Protein AF-A0A7V4EN27-F1 (afdb_monomer)

Solvent-accessible surface area (backbone atoms only — not comparable to full-atom values): 13857 Å² total; per-residue (Å²): 136,79,66,73,70,64,53,56,61,67,70,47,81,44,66,41,59,45,45,19,43,68,77,48,77,45,85,17,81,42,77,68,47,46,62,58,70,44,63,88,46,48,91,44,26,50,48,27,40,30,40,49,42,83,44,38,31,39,32,27,34,55,71,62,81,89,66,56,56,69,57,40,41,40,35,55,72,63,29,27,33,33,23,25,22,52,74,81,78,77,60,34,56,18,56,28,30,64,33,69,70,46,68,70,38,96,60,52,83,69,37,38,48,44,29,27,60,44,94,62,79,27,50,66,61,43,53,52,51,51,51,49,52,58,55,72,29,74,78,30,50,80,39,46,57,75,41,54,80,59,41,65,88,54,34,81,46,70,48,27,42,32,31,58,64,19,72,34,53,45,92,52,57,68,65,40,45,50,46,51,42,72,28,46,54,71,69,17,32,37,40,37,42,36,55,40,55,30,40,33,33,44,55,40,61,74,80,39,55,59,94,57,84,79,86,76,91,67,52,41,51,49,55,66,67,57,46,47,54,54,44,42,74,54,42,26,43,80,77,45,78,46,70,46,43,60,70,39,35,64,39,29,40,36,32,33,29,28,97

Secondary structure (DSSP, 8-state):
---HHHHHHHHS---SEEEEEEEEEEE-SSHHHHHHHTGGGGGGTTTEEEEEETTEEEEEEE--TTS-HHHHHIIIIIS--EEE--TTS-SPPEEEEE-HHHHT-S-GGGS--EEEE-SS-THHHHHHHHHHHHHHGGGSEEEPHHHHTT-GGGTTSTTEEEEES-GGG-SSHHHHHHHHHHHPPTT-EEEEEEE--EEEETT--GGG---------------HHHHHHHHHHTTEEEEEEEPPPTTS-SEEEEEEEE-

Radius of gyration: 19.79 Å; Cα contacts (8 Å, |Δi|>4): 525; chains: 1; bounding box: 44×35×56 Å

Structure (mmCIF, N/CA/C/O backbone):
data_AF-A0A7V4EN27-F1
#
_entry.id   AF-A0A7V4EN27-F1
#
loop_
_atom_site.group_PDB
_atom_site.id
_atom_site.type_symbol
_atom_site.label_atom_id
_atom_site.label_alt_id
_atom_site.label_comp_id
_atom_site.label_asym_id
_atom_site.label_entity_id
_atom_site.label_seq_id
_atom_site.pdbx_PDB_ins_code
_atom_site.Cartn_x
_atom_site.Cartn_y
_atom_site.Cartn_z
_atom_site.occupancy
_atom_site.B_iso_or_equiv
_atom_site.auth_seq_id
_atom_site.auth_comp_id
_atom_site.auth_asym_id
_atom_site.auth_atom_id
_atom_site.pdbx_PDB_model_num
ATOM 1 N N . MET A 1 1 ? -1.385 -16.522 19.481 1.00 33.78 1 MET A N 1
ATOM 2 C CA . MET A 1 1 ? -0.054 -16.166 20.012 1.00 33.78 1 MET A CA 1
ATOM 3 C C . MET A 1 1 ? 0.727 -15.594 18.839 1.00 33.78 1 MET A C 1
ATOM 5 O O . MET A 1 1 ? 1.078 -16.355 17.950 1.00 33.78 1 MET A O 1
ATOM 9 N N . PHE A 1 2 ? 0.842 -14.268 18.742 1.00 39.72 2 PHE A N 1
ATOM 10 C CA . PHE A 1 2 ? 1.673 -13.627 17.715 1.00 39.72 2 PHE A CA 1
ATOM 11 C C . PHE A 1 2 ? 3.107 -13.585 18.252 1.00 39.72 2 PHE A C 1
ATOM 13 O O . PHE A 1 2 ? 3.264 -13.254 19.428 1.00 39.72 2 PHE A O 1
ATOM 20 N N . PRO A 1 3 ? 4.131 -13.971 17.478 1.00 42.16 3 PRO A N 1
ATOM 21 C CA . PRO A 1 3 ? 5.493 -14.026 17.988 1.00 42.16 3 PRO A CA 1
ATOM 22 C C . PRO A 1 3 ? 5.975 -12.615 18.350 1.00 42.16 3 PRO A C 1
ATOM 24 O O . PRO A 1 3 ? 5.944 -11.711 17.519 1.00 42.16 3 PRO A O 1
ATOM 27 N N . ASP A 1 4 ? 6.476 -12.436 19.576 1.00 39.06 4 ASP A N 1
ATOM 28 C CA . ASP A 1 4 ? 7.003 -11.161 20.100 1.00 39.06 4 ASP A CA 1
ATOM 29 C C . ASP A 1 4 ? 8.075 -10.503 19.207 1.00 39.06 4 ASP A C 1
ATOM 31 O O . ASP A 1 4 ? 8.331 -9.299 19.288 1.00 39.06 4 ASP A O 1
ATOM 35 N N . LEU A 1 5 ? 8.684 -11.284 18.311 1.00 32.25 5 LEU A N 1
ATOM 36 C CA . LEU A 1 5 ? 9.664 -10.830 17.331 1.00 32.25 5 LEU A CA 1
ATOM 37 C C . LEU A 1 5 ? 9.076 -9.855 16.289 1.00 32.25 5 LEU A C 1
ATOM 39 O O . LEU A 1 5 ? 9.753 -8.904 15.906 1.00 32.25 5 LEU A O 1
ATOM 43 N N . GLU A 1 6 ? 7.819 -10.041 15.864 1.00 41.53 6 GLU A N 1
ATOM 44 C CA . GLU A 1 6 ? 7.152 -9.131 14.913 1.00 41.53 6 GLU A CA 1
ATOM 45 C C . GLU A 1 6 ? 6.882 -7.754 15.535 1.00 41.53 6 GLU A C 1
ATOM 47 O O . GLU A 1 6 ? 6.912 -6.740 14.843 1.00 41.53 6 GLU A O 1
ATOM 52 N N . LEU A 1 7 ? 6.682 -7.689 16.853 1.00 38.12 7 LEU A N 1
ATOM 53 C CA . LEU A 1 7 ? 6.344 -6.452 17.564 1.00 38.12 7 LEU A CA 1
ATOM 54 C C . LEU A 1 7 ? 7.562 -5.576 17.849 1.00 38.12 7 LEU A C 1
ATOM 56 O O . LEU A 1 7 ? 7.462 -4.351 17.845 1.00 38.12 7 LEU A O 1
ATOM 60 N N . ARG A 1 8 ? 8.739 -6.174 18.060 1.00 36.38 8 ARG A N 1
ATOM 61 C CA . ARG A 1 8 ? 9.977 -5.389 18.176 1.00 36.38 8 ARG A CA 1
ATOM 62 C C . ARG A 1 8 ? 10.293 -4.650 16.875 1.00 36.38 8 ARG A C 1
ATOM 64 O O . ARG A 1 8 ? 10.636 -3.471 16.935 1.00 36.38 8 ARG A O 1
ATOM 71 N N . LEU A 1 9 ? 10.055 -5.275 15.719 1.00 42.72 9 LEU A N 1
ATOM 72 C CA . LEU A 1 9 ? 10.119 -4.603 14.413 1.00 42.72 9 LEU A CA 1
ATOM 73 C C . LEU A 1 9 ? 9.067 -3.487 14.266 1.00 42.72 9 LEU A C 1
ATOM 75 O O . LEU A 1 9 ? 9.331 -2.489 13.604 1.00 42.72 9 LEU A O 1
ATOM 79 N N . VAL A 1 10 ? 7.907 -3.612 14.922 1.00 43.97 10 VAL A N 1
ATOM 80 C CA . VAL A 1 10 ? 6.865 -2.566 14.993 1.00 43.97 10 VAL A CA 1
ATOM 81 C C . VAL A 1 10 ? 7.304 -1.352 15.839 1.00 43.97 10 VAL A C 1
ATOM 83 O O . VAL A 1 10 ? 6.828 -0.238 15.611 1.00 43.97 10 VAL A O 1
ATOM 86 N N . SER A 1 11 ? 8.232 -1.533 16.787 1.00 41.75 11 SER A N 1
ATOM 87 C CA . SER A 1 11 ? 8.719 -0.465 17.680 1.00 41.75 11 SER A CA 1
ATOM 88 C C . SER A 1 11 ? 9.859 0.382 17.092 1.00 41.75 11 SER A C 1
ATOM 90 O O . SER A 1 11 ? 10.021 1.549 17.467 1.00 41.75 11 SER A O 1
ATOM 92 N N . GLU A 1 12 ? 10.624 -0.166 16.143 1.00 47.00 12 GLU A N 1
ATOM 93 C CA . GLU A 1 12 ? 11.653 0.582 15.422 1.00 47.00 12 GLU A CA 1
ATOM 94 C C . GLU A 1 12 ? 11.016 1.596 14.461 1.00 47.00 12 GLU A C 1
ATOM 96 O O . GLU A 1 12 ? 9.873 1.453 14.028 1.00 47.00 12 GLU A O 1
ATOM 101 N N . ARG A 1 13 ? 11.742 2.671 14.129 1.00 52.31 13 ARG A N 1
ATOM 102 C CA . ARG A 1 13 ? 11.307 3.661 13.130 1.00 52.31 13 ARG A CA 1
ATOM 103 C C . ARG A 1 13 ? 11.250 3.007 11.746 1.00 52.31 13 ARG A C 1
ATOM 105 O O . ARG A 1 13 ? 12.140 3.207 10.921 1.00 52.31 13 ARG A O 1
ATOM 112 N N . VAL A 1 14 ? 10.199 2.242 11.475 1.00 57.91 14 VAL A N 1
ATOM 113 C CA . VAL A 1 14 ? 9.914 1.714 10.146 1.00 57.91 14 VAL A CA 1
ATOM 114 C C . VAL A 1 14 ? 9.561 2.905 9.272 1.00 57.91 14 VAL A C 1
ATOM 116 O O . VAL A 1 14 ? 8.502 3.521 9.418 1.00 57.91 14 VAL A O 1
ATOM 119 N N . ARG A 1 15 ? 10.477 3.263 8.368 1.00 62.62 15 ARG A N 1
ATOM 120 C CA . ARG A 1 15 ? 10.222 4.321 7.394 1.00 62.62 15 ARG A CA 1
ATOM 121 C C . ARG A 1 15 ? 8.942 3.997 6.626 1.00 62.62 15 ARG A C 1
ATOM 123 O O . ARG A 1 15 ? 8.757 2.888 6.116 1.00 62.62 15 ARG A O 1
ATOM 130 N N . ALA A 1 16 ? 8.080 5.008 6.552 1.00 67.56 16 ALA A N 1
ATOM 131 C CA . ALA A 1 16 ? 6.841 4.995 5.788 1.00 67.56 16 ALA A CA 1
ATOM 132 C C . ALA A 1 16 ? 7.062 4.602 4.320 1.00 67.56 16 ALA A C 1
ATOM 134 O O . ALA A 1 16 ? 6.292 3.835 3.739 1.00 67.56 16 ALA A O 1
ATOM 135 N N . ASP A 1 17 ? 8.141 5.130 3.751 1.00 78.75 17 ASP A N 1
ATOM 136 C CA . ASP A 1 17 ? 8.541 4.907 2.376 1.00 78.75 17 ASP A CA 1
ATOM 137 C C . ASP A 1 17 ? 9.684 3.888 2.330 1.00 78.75 17 ASP A C 1
ATOM 139 O O . ASP A 1 17 ? 10.658 3.999 3.075 1.00 78.75 17 ASP A O 1
ATOM 143 N N . ILE A 1 18 ? 9.557 2.920 1.427 1.00 84.88 18 ILE A N 1
ATOM 144 C CA . ILE A 1 18 ? 10.616 1.991 1.043 1.00 84.88 18 ILE A CA 1
ATOM 145 C C . ILE A 1 18 ? 11.279 2.572 -0.195 1.00 84.88 18 ILE A C 1
ATOM 147 O O . ILE A 1 18 ? 10.641 2.684 -1.245 1.00 84.88 18 ILE A O 1
ATOM 151 N N . ARG A 1 19 ? 12.541 2.964 -0.076 1.00 87.81 19 ARG A N 1
ATOM 152 C CA . ARG A 1 19 ? 13.235 3.704 -1.125 1.00 87.81 19 ARG A CA 1
ATOM 153 C C . ARG A 1 19 ? 13.884 2.759 -2.115 1.00 87.81 19 ARG A C 1
ATOM 155 O O . ARG A 1 19 ? 14.548 1.789 -1.750 1.00 87.81 19 ARG A O 1
ATOM 162 N N . PHE A 1 20 ? 13.681 3.068 -3.384 1.00 92.00 20 PHE A N 1
ATOM 163 C CA . PHE A 1 20 ? 14.333 2.429 -4.506 1.00 92.00 20 PHE A CA 1
ATOM 164 C C . PHE A 1 20 ? 15.074 3.498 -5.301 1.00 92.00 20 PHE A C 1
ATOM 166 O O . PHE A 1 20 ? 14.500 4.528 -5.658 1.00 92.00 20 PHE A O 1
ATOM 173 N N . GLU A 1 21 ? 16.332 3.226 -5.617 1.00 91.38 21 GLU A N 1
ATOM 174 C CA . GLU A 1 21 ? 17.191 4.116 -6.389 1.00 91.38 21 GLU A CA 1
ATOM 175 C C . GLU A 1 21 ? 17.368 3.595 -7.806 1.00 91.38 21 GLU A C 1
ATOM 177 O O . GLU A 1 21 ? 17.387 2.388 -8.063 1.00 91.38 21 GLU A O 1
ATOM 182 N N . LYS A 1 22 ? 17.471 4.529 -8.747 1.00 92.50 22 LYS A N 1
ATOM 183 C CA . LYS A 1 22 ? 17.640 4.225 -10.163 1.00 92.50 22 LYS A CA 1
ATOM 184 C C . LYS A 1 22 ? 19.041 3.679 -10.416 1.00 92.50 22 LYS A C 1
ATOM 186 O O . LYS A 1 22 ? 20.026 4.352 -10.144 1.00 92.50 22 LYS A O 1
ATOM 191 N N . THR A 1 23 ? 19.123 2.494 -11.006 1.00 92.56 23 THR A N 1
ATOM 192 C CA . THR A 1 23 ? 20.394 1.814 -11.295 1.00 92.56 23 THR A CA 1
ATOM 193 C C . THR A 1 23 ? 20.727 1.773 -12.780 1.00 92.56 23 THR A C 1
ATOM 195 O O . THR A 1 23 ? 21.897 1.701 -13.140 1.00 92.56 23 THR A O 1
ATOM 198 N N . ALA A 1 24 ? 19.723 1.835 -13.658 1.00 91.75 24 ALA A N 1
ATOM 199 C CA . ALA A 1 24 ? 19.937 1.836 -15.101 1.00 91.75 24 ALA A CA 1
ATOM 200 C C . ALA A 1 24 ? 18.794 2.522 -15.856 1.00 91.75 24 ALA A C 1
ATOM 202 O O . ALA A 1 24 ? 17.668 2.639 -15.365 1.00 91.75 24 ALA A O 1
ATOM 203 N N . VAL A 1 25 ? 19.078 2.926 -17.094 1.00 91.44 25 VAL A N 1
ATOM 204 C CA . VAL A 1 25 ? 18.074 3.349 -18.074 1.00 91.44 25 VAL A CA 1
ATOM 205 C C . VAL A 1 25 ? 18.307 2.556 -19.352 1.00 91.44 25 VAL A C 1
ATOM 207 O O . VAL A 1 25 ? 19.401 2.574 -19.908 1.00 91.44 25 VAL A O 1
ATOM 210 N N . LEU A 1 26 ? 17.277 1.846 -19.795 1.00 91.94 26 LEU A N 1
ATOM 211 C CA . LEU A 1 26 ? 17.289 0.998 -20.979 1.00 91.94 26 LEU A CA 1
ATOM 212 C C . LEU A 1 26 ? 16.354 1.575 -22.045 1.00 91.94 26 LEU A C 1
ATOM 214 O O . LEU A 1 26 ? 15.383 2.273 -21.734 1.00 91.94 26 LEU A O 1
ATOM 218 N N . GLU A 1 27 ? 16.611 1.240 -23.305 1.00 91.19 27 GLU A N 1
ATOM 219 C CA . GLU A 1 27 ? 15.708 1.568 -24.405 1.00 91.19 27 GLU A CA 1
ATOM 220 C C . GLU A 1 27 ? 14.632 0.481 -24.562 1.00 91.19 27 GLU A C 1
ATOM 222 O O . GLU A 1 27 ? 14.922 -0.711 -24.657 1.00 91.19 27 GLU A O 1
ATOM 227 N N . ALA A 1 28 ? 13.365 0.891 -24.594 1.00 90.88 28 ALA A N 1
ATOM 228 C CA . ALA A 1 28 ? 12.211 0.016 -24.764 1.00 90.88 28 ALA A CA 1
ATOM 229 C C . ALA A 1 28 ? 11.088 0.738 -25.526 1.00 90.88 28 ALA A C 1
ATOM 231 O O . ALA A 1 28 ? 10.149 1.299 -24.947 1.00 90.88 28 ALA A O 1
ATOM 232 N N . ARG A 1 29 ? 11.155 0.689 -26.860 1.00 90.69 29 ARG A N 1
ATOM 233 C CA . ARG A 1 29 ? 10.195 1.360 -27.755 1.00 90.69 29 ARG A CA 1
ATOM 234 C C . ARG A 1 29 ? 8.790 0.764 -27.669 1.00 90.69 29 ARG A C 1
ATOM 236 O O . ARG A 1 29 ? 7.816 1.462 -27.932 1.00 90.69 29 ARG A O 1
ATOM 243 N N . SER A 1 30 ? 8.663 -0.49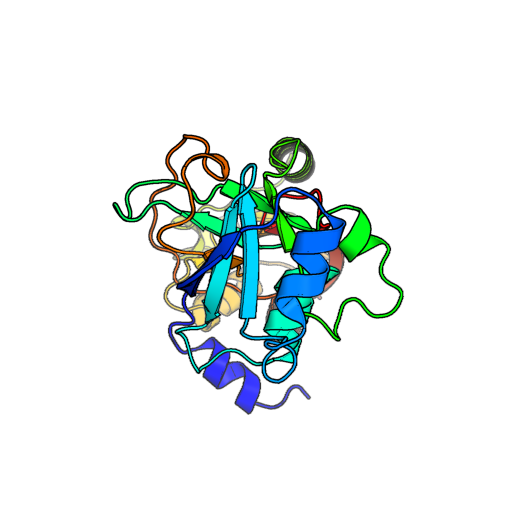1 -27.236 1.00 91.44 30 SER A N 1
ATOM 244 C CA . SER A 1 30 ? 7.373 -1.165 -27.050 1.00 91.44 30 SER A CA 1
ATOM 245 C C . SER A 1 30 ? 7.214 -1.821 -25.668 1.00 91.44 30 SER A C 1
ATOM 247 O O . SER A 1 30 ? 8.206 -2.167 -25.021 1.00 91.44 30 SER A O 1
ATOM 249 N N . PRO A 1 31 ? 5.966 -2.081 -25.225 1.00 87.31 31 PRO A N 1
ATOM 250 C CA . PRO A 1 31 ? 5.682 -2.903 -24.045 1.00 87.31 31 PRO A CA 1
ATOM 251 C C . PRO A 1 31 ? 6.369 -4.277 -24.053 1.00 87.31 31 PRO A C 1
ATOM 253 O O . PRO A 1 31 ? 6.810 -4.758 -23.013 1.00 87.31 31 PRO A O 1
ATOM 256 N N . ALA A 1 32 ? 6.469 -4.917 -25.223 1.00 88.94 32 ALA A N 1
ATOM 257 C CA . ALA A 1 32 ? 7.107 -6.224 -25.363 1.00 88.94 32 ALA A CA 1
ATOM 258 C C . ALA A 1 32 ? 8.621 -6.145 -25.122 1.00 88.94 32 ALA A C 1
ATOM 260 O O . ALA A 1 32 ? 9.171 -6.962 -24.383 1.00 88.94 32 ALA A O 1
ATOM 261 N N . GLN A 1 33 ? 9.272 -5.130 -25.702 1.00 91.06 33 GLN A N 1
ATOM 262 C CA . GLN A 1 33 ? 10.695 -4.864 -25.485 1.00 91.06 33 GLN A CA 1
ATOM 263 C C . GLN A 1 33 ? 10.982 -4.551 -24.017 1.00 91.06 33 GLN A C 1
ATOM 265 O O . GLN A 1 33 ? 11.947 -5.076 -23.472 1.00 91.06 33 GLN A O 1
ATOM 270 N N . ALA A 1 34 ? 10.107 -3.789 -23.351 1.00 88.81 34 ALA A N 1
ATOM 271 C CA . ALA A 1 34 ? 10.257 -3.497 -21.928 1.00 88.81 34 ALA A CA 1
ATOM 272 C C . ALA A 1 34 ? 10.281 -4.775 -21.075 1.00 88.81 34 ALA A C 1
ATOM 274 O O . ALA A 1 34 ? 11.174 -4.947 -20.254 1.00 88.81 34 ALA A O 1
ATOM 275 N N . CYS A 1 35 ? 9.352 -5.713 -21.297 1.00 87.19 35 CYS A N 1
ATOM 276 C CA . CYS A 1 35 ? 9.352 -6.987 -20.571 1.00 87.19 35 CYS A CA 1
ATOM 277 C C . CYS A 1 35 ? 10.584 -7.852 -20.887 1.00 87.19 35 CYS A C 1
ATOM 279 O O . CYS A 1 35 ? 11.103 -8.525 -19.997 1.00 87.19 35 CYS A O 1
ATOM 281 N N . ALA A 1 36 ? 11.052 -7.852 -22.139 1.00 87.75 36 ALA A 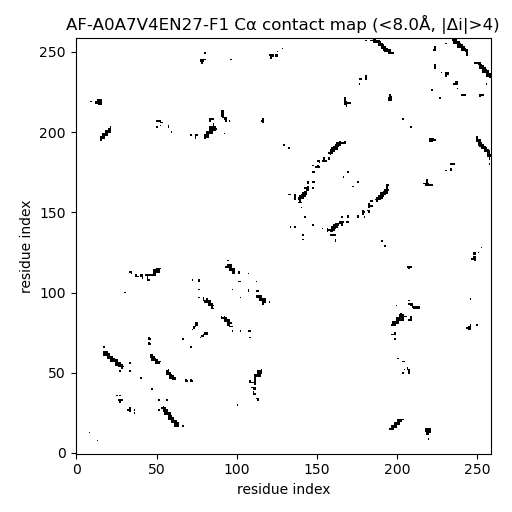N 1
ATOM 282 C CA . ALA A 1 36 ? 12.237 -8.608 -22.539 1.00 87.75 36 ALA A CA 1
ATOM 283 C C . ALA A 1 36 ? 13.519 -8.062 -21.889 1.00 87.75 36 ALA A C 1
ATOM 285 O O . ALA A 1 36 ? 14.353 -8.852 -21.445 1.00 87.75 36 ALA A O 1
ATOM 286 N N . ALA A 1 37 ? 13.631 -6.737 -21.763 1.00 87.69 37 ALA A N 1
ATOM 287 C CA . ALA A 1 37 ? 14.763 -6.057 -21.140 1.00 87.69 37 ALA A CA 1
ATOM 288 C C . ALA A 1 37 ? 14.940 -6.398 -19.646 1.00 87.69 37 ALA A C 1
ATOM 290 O O . ALA A 1 37 ? 16.032 -6.242 -19.112 1.00 87.69 37 ALA A O 1
ATOM 291 N N . LEU A 1 38 ? 13.899 -6.912 -18.975 1.00 85.94 38 LEU A N 1
ATOM 292 C CA . LEU A 1 38 ? 13.959 -7.310 -17.562 1.00 85.94 38 LEU A CA 1
ATOM 293 C C . LEU A 1 38 ? 14.462 -8.740 -17.323 1.00 85.94 38 LEU A C 1
ATOM 295 O O . LEU A 1 38 ? 14.661 -9.116 -16.170 1.00 85.94 38 LEU A O 1
ATOM 299 N N . LYS A 1 39 ? 14.662 -9.560 -18.366 1.00 83.12 39 LYS A N 1
ATOM 300 C CA . LYS A 1 39 ? 15.131 -10.951 -18.200 1.00 83.12 39 LYS A CA 1
ATOM 301 C C . LYS A 1 39 ? 16.424 -11.081 -17.370 1.00 83.12 39 LYS A C 1
ATOM 303 O O . LYS A 1 39 ? 16.459 -11.995 -16.551 1.00 83.12 39 LYS A O 1
ATOM 308 N N . PRO A 1 40 ? 17.432 -10.195 -17.504 1.00 82.19 40 PRO A N 1
ATOM 309 C CA . PRO A 1 40 ? 18.650 -10.263 -16.690 1.00 82.19 40 PRO A CA 1
ATOM 310 C C . PRO A 1 40 ? 18.447 -9.897 -15.210 1.00 82.19 40 PRO A C 1
ATOM 312 O O . PRO A 1 40 ? 19.339 -10.104 -14.403 1.00 82.19 40 PRO A O 1
ATOM 315 N N . LEU A 1 41 ? 17.292 -9.339 -14.833 1.00 78.44 41 LEU A N 1
ATOM 316 C CA . LEU A 1 41 ? 17.009 -8.844 -13.478 1.00 78.44 41 LEU A CA 1
ATOM 317 C C . LEU A 1 41 ? 16.181 -9.834 -12.640 1.00 78.44 41 LEU A C 1
ATOM 319 O O . LEU A 1 41 ? 15.583 -9.458 -11.635 1.00 78.44 41 LEU A O 1
ATOM 323 N N . ARG A 1 42 ? 16.096 -11.096 -13.075 1.00 77.75 42 ARG A N 1
ATOM 324 C CA . ARG A 1 42 ? 15.251 -12.132 -12.457 1.00 77.75 42 ARG A CA 1
ATOM 325 C C . ARG A 1 42 ? 15.785 -12.679 -11.135 1.00 77.75 42 ARG A C 1
ATOM 327 O O . ARG A 1 42 ? 15.031 -13.324 -10.422 1.00 77.75 42 ARG A O 1
ATOM 334 N N . GLU A 1 43 ? 17.042 -12.414 -10.807 1.00 76.44 43 GLU A N 1
ATOM 335 C CA . GLU A 1 43 ? 17.666 -12.895 -9.568 1.00 76.44 43 GLU A CA 1
ATOM 336 C C . GLU A 1 43 ? 17.246 -12.081 -8.334 1.00 76.44 43 GLU A C 1
ATOM 338 O O . GLU A 1 43 ? 17.441 -12.532 -7.215 1.00 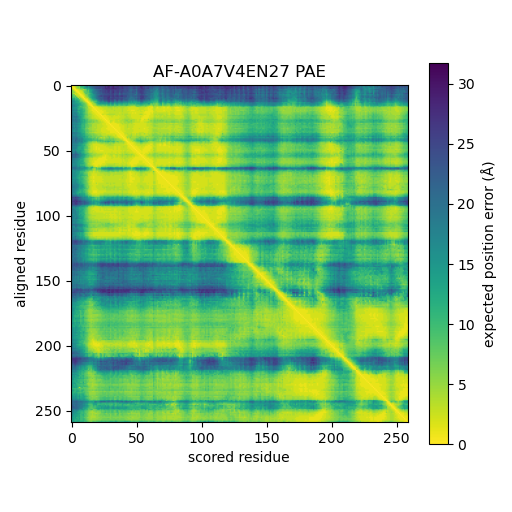76.44 43 GLU A O 1
ATOM 343 N N . ASP A 1 44 ? 16.627 -10.907 -8.523 1.00 81.38 44 ASP A N 1
ATOM 344 C CA . ASP A 1 44 ? 16.233 -10.008 -7.430 1.00 81.38 44 ASP A CA 1
ATOM 345 C C . ASP A 1 44 ? 14.876 -9.333 -7.710 1.00 81.38 44 ASP A C 1
ATOM 347 O O . ASP A 1 44 ? 14.725 -8.111 -7.791 1.00 81.38 44 ASP A O 1
ATOM 351 N N . ILE A 1 45 ? 13.859 -10.161 -7.956 1.00 86.62 45 ILE A N 1
ATOM 352 C CA . ILE A 1 45 ? 12.537 -9.710 -8.416 1.00 86.62 45 ILE A CA 1
ATOM 353 C C . ILE A 1 45 ? 11.838 -8.816 -7.389 1.00 86.62 45 ILE A C 1
ATOM 355 O O . ILE A 1 45 ? 11.159 -7.857 -7.769 1.00 86.62 45 ILE A O 1
ATOM 359 N N . ALA A 1 46 ? 11.964 -9.134 -6.100 1.00 87.94 46 ALA A N 1
ATOM 360 C CA . ALA A 1 46 ? 11.316 -8.378 -5.037 1.00 87.94 46 ALA A CA 1
ATOM 361 C C . ALA A 1 46 ? 11.909 -6.969 -4.918 1.00 87.94 46 ALA A C 1
ATOM 363 O O . ALA A 1 46 ? 11.155 -5.998 -4.815 1.00 87.94 46 ALA A O 1
ATOM 364 N N . ARG A 1 47 ? 13.241 -6.844 -5.006 1.00 91.50 47 ARG A N 1
ATOM 365 C CA . ARG A 1 47 ? 13.942 -5.573 -4.795 1.00 91.50 47 ARG A CA 1
ATOM 366 C C . ARG A 1 47 ? 14.211 -4.802 -6.075 1.00 91.50 47 ARG A C 1
ATOM 368 O O . ARG A 1 47 ? 14.631 -3.660 -5.976 1.00 91.50 47 ARG A O 1
ATOM 375 N N . ALA A 1 48 ? 13.945 -5.346 -7.258 1.00 92.56 48 ALA A N 1
ATOM 376 C CA . ALA A 1 48 ? 13.995 -4.589 -8.506 1.00 92.56 48 ALA A CA 1
ATOM 377 C C . ALA A 1 48 ? 12.606 -4.076 -8.916 1.00 92.56 48 ALA A C 1
ATOM 379 O O . ALA A 1 48 ? 11.608 -4.769 -8.753 1.00 92.56 48 ALA A O 1
ATOM 380 N N . ALA A 1 49 ? 12.515 -2.896 -9.520 1.00 92.69 49 ALA A N 1
ATOM 381 C CA . ALA A 1 49 ? 11.302 -2.398 -10.174 1.00 92.69 49 ALA A CA 1
ATOM 382 C C . ALA A 1 49 ? 11.675 -1.668 -11.467 1.00 92.69 49 ALA A C 1
ATOM 384 O O . ALA A 1 49 ? 12.771 -1.122 -11.568 1.00 92.69 49 ALA A O 1
ATOM 385 N N . ALA A 1 50 ? 10.786 -1.638 -12.460 1.00 94.12 50 ALA A N 1
ATOM 386 C CA . ALA A 1 50 ? 11.043 -0.905 -13.696 1.00 94.12 50 ALA A CA 1
ATOM 387 C C . ALA A 1 50 ? 9.900 0.041 -14.045 1.00 94.12 50 ALA A C 1
ATOM 389 O O . ALA A 1 50 ? 8.736 -0.338 -13.973 1.00 94.12 50 ALA A O 1
ATOM 390 N N . VAL A 1 51 ? 10.227 1.259 -14.469 1.00 94.12 51 VAL A N 1
ATOM 391 C CA . VAL A 1 51 ? 9.259 2.284 -14.873 1.00 94.12 51 VAL A CA 1
ATOM 392 C C . VAL A 1 51 ? 9.438 2.593 -16.340 1.00 94.12 51 VAL A C 1
ATOM 394 O O . VAL A 1 51 ? 10.526 2.970 -16.775 1.00 94.12 51 VAL A O 1
ATOM 397 N N . ARG A 1 52 ? 8.353 2.484 -17.103 1.00 92.69 52 ARG A N 1
ATOM 398 C CA . ARG A 1 52 ? 8.333 2.885 -18.505 1.00 92.69 52 ARG A CA 1
ATOM 399 C C . ARG A 1 52 ? 7.761 4.292 -18.654 1.00 92.69 52 ARG A C 1
ATOM 401 O O . ARG A 1 52 ? 6.641 4.561 -18.226 1.00 92.69 52 ARG A O 1
ATOM 408 N N . SER A 1 53 ? 8.506 5.157 -19.336 1.00 88.38 53 SER A N 1
ATOM 409 C CA . SER A 1 53 ? 8.095 6.513 -19.709 1.00 88.38 53 SER A CA 1
A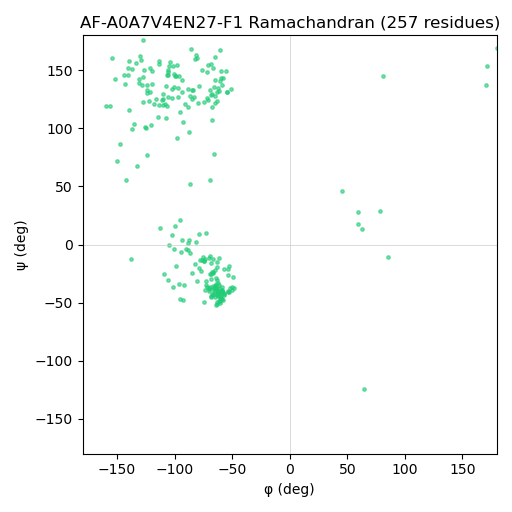TOM 410 C C . SER A 1 53 ? 8.471 6.765 -21.168 1.00 88.38 53 SER A C 1
ATOM 412 O O . SER A 1 53 ? 9.639 6.979 -21.487 1.00 88.38 53 SER A O 1
ATOM 414 N N . GLY A 1 54 ? 7.488 6.723 -22.072 1.00 87.56 54 GLY A N 1
ATOM 415 C CA . GLY A 1 54 ? 7.746 6.791 -23.512 1.00 87.56 54 GLY A CA 1
ATOM 416 C C . GLY A 1 54 ? 8.542 5.575 -24.002 1.00 87.56 54 GLY A C 1
ATOM 417 O O . GLY A 1 54 ? 8.119 4.434 -23.798 1.00 87.56 54 GLY A O 1
ATOM 418 N N . SER A 1 55 ? 9.684 5.823 -24.646 1.00 88.06 55 SER A N 1
ATOM 419 C CA . SER A 1 55 ? 10.639 4.800 -25.106 1.00 88.06 55 SER A CA 1
ATOM 420 C C . SER A 1 55 ? 11.695 4.421 -24.063 1.00 88.06 55 SER A C 1
ATOM 422 O O . SER A 1 55 ? 12.486 3.517 -24.319 1.00 88.06 55 SER A O 1
ATOM 424 N N . ALA A 1 56 ? 11.727 5.082 -22.904 1.00 90.50 56 ALA A N 1
ATOM 425 C CA . ALA A 1 56 ? 12.691 4.796 -21.847 1.00 90.50 56 ALA A CA 1
ATOM 426 C C . ALA A 1 56 ? 12.124 3.811 -20.817 1.00 90.50 56 ALA A C 1
ATOM 428 O O . ALA A 1 56 ? 10.954 3.901 -20.424 1.00 90.50 56 ALA A O 1
ATOM 429 N N . LEU A 1 57 ? 12.983 2.911 -20.341 1.00 93.81 57 LEU A N 1
ATOM 430 C CA . LEU A 1 57 ? 12.733 2.005 -19.226 1.00 93.81 57 LEU A CA 1
ATOM 431 C C . LEU A 1 57 ? 13.777 2.257 -18.136 1.00 93.81 57 LEU A C 1
ATOM 433 O O . LEU A 1 57 ? 14.923 1.834 -18.254 1.00 93.81 57 LEU A O 1
ATOM 437 N N . ALA A 1 58 ? 13.386 2.952 -17.074 1.00 94.25 58 ALA A N 1
ATOM 438 C CA . ALA A 1 58 ? 14.242 3.144 -15.910 1.00 94.25 58 ALA A CA 1
ATOM 439 C C . ALA A 1 58 ? 14.120 1.933 -14.977 1.00 94.25 58 ALA A C 1
ATOM 441 O O . ALA A 1 58 ? 13.008 1.493 -14.685 1.00 94.25 58 ALA A O 1
ATOM 442 N N . VAL A 1 59 ? 15.247 1.401 -14.517 1.00 94.12 59 VAL A N 1
ATOM 443 C CA . VAL A 1 59 ? 15.325 0.280 -13.575 1.00 94.12 59 VAL A CA 1
ATOM 444 C C . VAL A 1 59 ? 15.762 0.815 -12.221 1.00 94.12 59 VAL A C 1
ATOM 446 O O . VAL A 1 59 ? 16.685 1.625 -12.142 1.00 94.12 59 VAL A O 1
ATOM 449 N N . PHE A 1 60 ? 15.107 0.343 -11.169 1.00 93.62 60 PHE A N 1
ATOM 450 C CA . PHE A 1 60 ? 15.337 0.751 -9.794 1.00 93.62 60 PHE A CA 1
ATOM 451 C C . PHE A 1 60 ? 15.597 -0.465 -8.914 1.00 93.62 60 PHE A C 1
ATOM 453 O O . PHE A 1 60 ? 15.050 -1.539 -9.178 1.00 93.62 60 PHE A O 1
ATOM 460 N N . ARG A 1 61 ? 16.393 -0.288 -7.858 1.00 92.75 61 ARG A N 1
ATOM 461 C CA . ARG A 1 61 ? 16.621 -1.301 -6.824 1.00 92.75 61 ARG A CA 1
ATOM 462 C C . ARG A 1 61 ? 16.375 -0.745 -5.429 1.00 92.75 61 ARG A C 1
ATOM 464 O O . ARG A 1 61 ? 16.679 0.418 -5.181 1.00 92.75 61 ARG A O 1
ATOM 471 N N . ALA A 1 62 ? 15.828 -1.568 -4.538 1.00 90.81 62 ALA A N 1
ATOM 472 C CA . ALA A 1 62 ? 15.604 -1.206 -3.145 1.00 90.81 62 ALA A CA 1
ATOM 473 C C . ALA A 1 62 ? 16.936 -0.883 -2.455 1.00 90.81 62 ALA A C 1
ATOM 475 O O . ALA A 1 62 ? 17.889 -1.655 -2.549 1.00 90.81 62 ALA A O 1
ATOM 476 N N . VAL A 1 63 ? 16.967 0.240 -1.745 1.00 85.25 63 VAL A N 1
ATOM 477 C CA . VAL A 1 63 ? 18.114 0.696 -0.947 1.00 85.25 63 VAL A CA 1
ATOM 478 C C . VAL A 1 63 ? 17.988 0.203 0.492 1.00 85.25 63 VAL A C 1
ATOM 480 O O . VAL A 1 63 ? 18.977 -0.133 1.138 1.00 85.25 63 VAL A O 1
ATOM 483 N N . ASP A 1 64 ? 16.753 0.139 0.997 1.00 68.81 64 ASP A N 1
ATOM 484 C CA . ASP A 1 64 ? 16.470 -0.243 2.376 1.00 68.81 64 ASP A CA 1
ATOM 485 C C . ASP A 1 64 ? 16.527 -1.778 2.544 1.00 68.81 64 ASP A C 1
ATOM 487 O O . ASP A 1 64 ? 15.799 -2.542 1.899 1.00 68.81 64 ASP A O 1
ATOM 491 N N . SER A 1 65 ? 17.392 -2.253 3.443 1.00 61.56 65 SER A N 1
ATOM 492 C CA . SER A 1 65 ? 17.659 -3.684 3.657 1.00 61.56 65 SER A CA 1
ATOM 493 C C . SER A 1 65 ? 16.645 -4.386 4.570 1.00 61.56 65 SER A C 1
ATOM 495 O O . SER A 1 65 ? 16.543 -5.609 4.532 1.00 61.56 65 SER A O 1
ATOM 497 N N . HIS A 1 66 ? 15.854 -3.634 5.341 1.00 73.19 66 HIS A N 1
ATOM 498 C CA . HIS A 1 66 ? 15.041 -4.164 6.447 1.00 73.19 66 HIS A CA 1
ATOM 499 C C . HIS A 1 66 ? 13.635 -4.656 6.058 1.00 73.19 66 HIS A C 1
ATOM 501 O O . HIS A 1 66 ? 12.871 -5.071 6.923 1.00 73.19 66 HIS A O 1
ATOM 507 N N . VAL A 1 67 ? 13.260 -4.592 4.776 1.00 78.31 67 VAL A N 1
ATOM 508 C CA . VAL A 1 67 ? 11.942 -5.047 4.301 1.00 78.31 67 VAL A CA 1
ATOM 509 C C . VAL A 1 67 ? 12.037 -6.457 3.741 1.00 78.31 67 VAL A C 1
ATOM 511 O O . VAL A 1 67 ? 12.948 -6.765 2.969 1.00 78.31 67 VAL A O 1
ATOM 514 N N . THR A 1 68 ? 11.081 -7.305 4.116 1.00 85.06 68 THR A N 1
ATOM 515 C CA . THR A 1 68 ? 11.022 -8.691 3.649 1.00 85.06 68 THR A CA 1
ATOM 516 C C . THR A 1 68 ? 10.604 -8.768 2.177 1.00 85.06 68 THR A C 1
ATOM 518 O O . THR A 1 68 ? 9.830 -7.946 1.681 1.00 85.06 68 THR A O 1
ATOM 521 N N . GLU A 1 69 ? 11.090 -9.777 1.454 1.00 88.81 69 GLU A N 1
ATOM 522 C CA . GLU A 1 69 ? 10.695 -9.992 0.056 1.00 88.81 69 GLU A CA 1
ATOM 523 C C . GLU A 1 69 ? 9.187 -10.227 -0.129 1.00 88.81 69 GLU A C 1
ATOM 525 O O . GLU A 1 69 ? 8.622 -9.635 -1.054 1.00 88.81 69 GLU A O 1
ATOM 530 N N . PRO A 1 70 ? 8.495 -11.011 0.729 1.00 87.94 70 PRO A N 1
ATOM 531 C CA . PRO A 1 70 ? 7.046 -11.164 0.634 1.00 87.94 70 PRO A CA 1
ATOM 532 C C . PRO A 1 70 ? 6.295 -9.831 0.717 1.00 87.94 70 PRO A C 1
ATOM 534 O O . PRO A 1 70 ? 5.377 -9.601 -0.071 1.00 87.94 70 PRO A O 1
ATOM 537 N N . GLU A 1 71 ? 6.711 -8.924 1.607 1.00 84.25 71 GLU A N 1
ATOM 538 C CA . GLU A 1 71 ? 6.102 -7.595 1.731 1.00 84.25 71 GLU A CA 1
ATOM 539 C C . GLU A 1 71 ? 6.317 -6.759 0.462 1.00 84.25 71 GLU A C 1
ATOM 541 O O . GLU A 1 71 ? 5.365 -6.181 -0.065 1.00 84.25 71 GLU A O 1
ATOM 546 N N . LEU A 1 72 ? 7.536 -6.744 -0.089 1.00 88.38 72 LEU A N 1
ATOM 547 C CA . LEU A 1 72 ? 7.832 -6.034 -1.339 1.00 88.38 72 LEU A CA 1
ATOM 548 C C . LEU A 1 72 ? 6.995 -6.559 -2.509 1.00 88.38 72 LEU A C 1
ATOM 550 O O . LEU A 1 72 ? 6.433 -5.775 -3.276 1.00 88.38 72 LEU A O 1
ATOM 554 N N . LEU A 1 73 ? 6.886 -7.882 -2.650 1.00 90.00 73 LEU A N 1
ATOM 555 C CA . LEU A 1 73 ? 6.080 -8.503 -3.700 1.00 90.00 73 LEU A CA 1
ATOM 556 C C . LEU A 1 73 ? 4.599 -8.152 -3.546 1.00 90.00 73 LEU A C 1
ATOM 558 O O . LEU A 1 73 ? 3.957 -7.790 -4.534 1.00 90.00 73 LEU A O 1
ATOM 562 N N . ARG A 1 74 ? 4.073 -8.193 -2.321 1.00 86.56 74 ARG A N 1
ATOM 563 C CA . ARG A 1 74 ? 2.695 -7.803 -2.022 1.00 86.56 74 ARG A CA 1
ATOM 564 C C . ARG A 1 74 ? 2.433 -6.338 -2.374 1.00 86.56 74 ARG A C 1
ATOM 566 O O . ARG A 1 74 ? 1.511 -6.044 -3.135 1.00 86.56 74 ARG A O 1
ATOM 573 N N . LEU A 1 75 ? 3.289 -5.419 -1.923 1.00 86.75 75 LEU A N 1
ATOM 574 C CA . LEU A 1 75 ? 3.178 -3.990 -2.236 1.00 86.75 75 LEU A CA 1
ATOM 575 C C . LEU A 1 75 ? 3.229 -3.715 -3.744 1.00 86.75 75 LEU A C 1
ATOM 577 O O . LEU A 1 75 ? 2.481 -2.872 -4.236 1.00 86.75 75 LEU A O 1
ATOM 581 N N . LYS A 1 76 ? 4.074 -4.430 -4.491 1.00 89.94 76 LYS A N 1
ATOM 582 C CA . LYS A 1 76 ? 4.220 -4.257 -5.943 1.00 89.94 76 LYS A CA 1
ATOM 583 C C . LYS A 1 76 ? 3.071 -4.842 -6.752 1.00 89.94 76 LYS A C 1
ATOM 585 O O . LYS A 1 76 ? 2.589 -4.182 -7.668 1.00 89.94 76 LYS A O 1
ATOM 590 N N . PHE A 1 77 ? 2.703 -6.090 -6.472 1.00 89.19 77 PHE A N 1
ATOM 591 C CA . PHE A 1 77 ? 1.878 -6.900 -7.371 1.00 89.19 77 PHE A CA 1
ATOM 592 C C . PHE A 1 77 ? 0.439 -7.064 -6.908 1.00 89.19 77 PHE A C 1
ATOM 594 O O . PHE A 1 77 ? -0.441 -7.201 -7.751 1.00 89.19 77 PHE A O 1
ATOM 601 N N . GLU A 1 78 ? 0.196 -7.055 -5.601 1.00 86.69 78 GLU A N 1
ATOM 602 C CA . GLU A 1 78 ? -1.156 -7.200 -5.054 1.00 86.69 78 GLU A CA 1
ATOM 603 C C . GLU A 1 78 ? -1.783 -5.827 -4.825 1.00 86.69 78 GLU A C 1
ATOM 605 O O . GLU A 1 78 ? -2.902 -5.568 -5.259 1.00 86.69 78 GLU A O 1
ATOM 610 N N . LEU A 1 79 ? -1.032 -4.926 -4.189 1.00 83.81 79 LEU A N 1
ATOM 611 C CA . LEU A 1 79 ? -1.550 -3.631 -3.751 1.00 83.81 79 LEU A CA 1
ATOM 612 C C . LEU A 1 79 ? -1.211 -2.487 -4.723 1.00 83.81 79 LEU A C 1
ATOM 614 O O . LEU A 1 79 ? -1.834 -1.428 -4.657 1.00 83.81 79 LEU A O 1
ATOM 618 N N . GLU A 1 80 ? -0.225 -2.674 -5.608 1.00 87.69 80 GLU A N 1
ATOM 619 C CA . GLU A 1 80 ? 0.345 -1.652 -6.508 1.00 87.69 80 GLU A CA 1
ATOM 620 C C . GLU A 1 80 ? 0.638 -0.309 -5.795 1.00 87.69 80 GLU A C 1
ATOM 622 O O . GLU A 1 80 ? 0.308 0.776 -6.277 1.00 87.69 80 GLU A O 1
ATOM 627 N N . GLN A 1 81 ? 1.266 -0.371 -4.618 1.00 87.00 81 GLN A N 1
ATOM 628 C CA . GLN A 1 81 ? 1.676 0.787 -3.811 1.00 87.00 81 GLN A CA 1
ATOM 629 C C . GLN A 1 81 ? 3.051 1.304 -4.222 1.00 87.00 81 GLN A C 1
ATOM 631 O O . GLN A 1 81 ? 3.955 1.457 -3.400 1.00 87.00 81 GLN A O 1
ATOM 636 N N . VAL A 1 82 ? 3.212 1.558 -5.519 1.00 88.94 82 VAL A N 1
ATOM 637 C CA . VAL A 1 82 ? 4.463 2.029 -6.116 1.00 88.94 82 VAL A CA 1
ATOM 638 C C . VAL A 1 82 ? 4.291 3.472 -6.566 1.00 88.94 82 VAL A C 1
ATOM 640 O O . VAL A 1 82 ? 3.329 3.812 -7.252 1.00 88.94 82 VAL A O 1
ATOM 643 N N . TYR A 1 83 ? 5.223 4.328 -6.170 1.00 87.94 83 TYR A N 1
ATOM 644 C CA . TYR A 1 83 ? 5.163 5.767 -6.377 1.00 87.94 83 TYR A CA 1
ATOM 645 C C . TYR A 1 83 ? 6.479 6.278 -6.958 1.00 87.94 83 TYR A C 1
ATOM 647 O O . TYR A 1 83 ? 7.546 5.817 -6.579 1.00 87.94 83 TYR A O 1
ATOM 655 N N . ALA A 1 84 ? 6.411 7.249 -7.861 1.00 88.00 84 ALA A N 1
ATOM 656 C CA . ALA A 1 84 ? 7.568 7.897 -8.478 1.00 88.00 84 ALA A CA 1
ATOM 657 C C . ALA A 1 84 ? 7.781 9.303 -7.908 1.00 88.00 84 ALA A C 1
ATOM 659 O O . ALA A 1 84 ? 6.846 10.099 -7.957 1.00 88.00 84 ALA A O 1
ATOM 660 N N . ARG A 1 85 ? 8.981 9.633 -7.422 1.00 84.06 85 ARG A N 1
ATOM 661 C CA . ARG A 1 85 ? 9.361 10.989 -6.977 1.00 84.06 85 ARG A CA 1
ATOM 662 C C . ARG A 1 85 ? 10.426 11.602 -7.876 1.00 84.06 85 ARG A C 1
ATOM 664 O O . ARG A 1 85 ? 11.143 10.882 -8.569 1.00 84.06 85 ARG A O 1
ATOM 671 N N . ASP A 1 86 ? 10.521 12.930 -7.867 1.00 76.31 86 ASP A N 1
ATOM 672 C CA . ASP A 1 86 ? 11.655 13.621 -8.476 1.00 76.31 86 ASP A CA 1
ATOM 673 C C . ASP A 1 86 ? 12.890 13.631 -7.565 1.00 76.31 86 ASP A C 1
ATOM 675 O O . ASP A 1 86 ? 12.811 13.444 -6.352 1.00 76.31 86 ASP A O 1
ATOM 679 N N . GLY A 1 87 ? 14.049 13.869 -8.177 1.00 66.19 87 GLY A N 1
ATOM 680 C CA . GLY A 1 87 ? 15.336 13.979 -7.486 1.00 66.19 87 GLY A CA 1
ATOM 681 C C . GLY A 1 87 ? 15.507 15.204 -6.606 1.00 66.19 87 GLY A C 1
ATOM 682 O O . GLY A 1 87 ? 16.475 15.299 -5.858 1.00 66.19 87 GLY A O 1
ATOM 683 N N . ALA A 1 88 ? 14.582 16.163 -6.682 1.00 64.75 88 ALA A N 1
ATOM 684 C CA . ALA A 1 88 ? 14.634 17.341 -5.832 1.00 64.75 88 ALA A CA 1
ATOM 685 C C . ALA A 1 88 ? 14.201 17.017 -4.394 1.00 64.75 88 ALA A C 1
ATOM 687 O O . ALA A 1 88 ? 14.357 17.867 -3.516 1.00 64.75 88 ALA A O 1
ATOM 688 N N . GLY A 1 89 ? 13.635 15.824 -4.153 1.00 54.50 89 GLY A N 1
ATOM 689 C CA . GLY A 1 89 ? 13.057 15.440 -2.865 1.00 54.50 89 GLY A CA 1
ATOM 690 C C . GLY A 1 89 ? 11.869 16.323 -2.470 1.00 54.50 89 GLY A C 1
ATOM 691 O O . GLY A 1 89 ? 11.446 16.314 -1.315 1.00 54.50 89 GLY A O 1
ATOM 692 N N . ARG A 1 90 ? 11.349 17.113 -3.418 1.00 44.12 90 ARG A N 1
ATOM 693 C CA . ARG A 1 90 ? 10.319 18.135 -3.225 1.00 44.12 90 ARG A CA 1
ATOM 694 C C . ARG A 1 90 ? 9.158 17.817 -4.161 1.00 44.12 90 ARG A C 1
ATOM 696 O O . ARG A 1 90 ? 9.009 18.428 -5.209 1.00 44.12 90 ARG A O 1
ATOM 703 N N . GLY A 1 91 ? 8.351 16.831 -3.783 1.00 49.38 91 GLY A N 1
ATOM 704 C CA . GLY A 1 91 ? 7.106 16.539 -4.487 1.00 49.38 91 GLY A CA 1
ATOM 705 C C . GLY A 1 91 ? 6.422 15.253 -4.029 1.00 49.38 91 GLY A C 1
ATOM 706 O O . GLY A 1 91 ? 7.063 14.310 -3.544 1.00 49.38 91 GLY A O 1
ATOM 707 N N . ARG A 1 92 ? 5.090 15.191 -4.186 1.00 61.53 92 ARG A N 1
ATOM 708 C CA . ARG A 1 92 ? 4.336 13.942 -4.011 1.00 61.53 92 ARG A CA 1
ATOM 709 C C . ARG A 1 92 ? 4.817 12.902 -5.011 1.00 61.53 92 ARG A C 1
ATOM 711 O O . ARG A 1 92 ? 5.034 13.167 -6.192 1.00 61.53 92 ARG A O 1
ATOM 718 N N . GLY A 1 93 ? 4.900 11.673 -4.521 1.00 66.75 93 GLY A N 1
ATOM 719 C CA . GLY A 1 93 ? 5.076 10.531 -5.392 1.00 66.75 93 GLY A CA 1
ATOM 720 C C . GLY A 1 93 ? 3.874 10.398 -6.330 1.00 66.75 93 GLY A C 1
ATOM 721 O O . GLY A 1 93 ? 2.730 10.479 -5.889 1.00 66.75 93 GLY A O 1
ATOM 722 N N . SER A 1 94 ? 4.103 10.165 -7.613 1.00 81.06 94 SER A N 1
ATOM 723 C CA . SER A 1 94 ? 3.046 9.839 -8.567 1.00 81.06 94 SER A CA 1
ATOM 724 C C . SER A 1 94 ? 2.765 8.354 -8.538 1.00 81.06 94 SER A C 1
ATOM 726 O O . SER A 1 94 ? 3.689 7.558 -8.709 1.00 81.06 94 SER A O 1
ATOM 728 N N . LYS A 1 95 ? 1.502 7.973 -8.316 1.00 85.94 95 LYS A N 1
ATOM 729 C CA . LYS A 1 95 ? 1.141 6.557 -8.273 1.00 85.94 95 LYS A CA 1
ATOM 730 C C . LYS A 1 95 ? 1.407 5.908 -9.627 1.00 85.94 95 LYS A C 1
ATOM 732 O O . LYS A 1 95 ? 0.986 6.399 -10.680 1.00 85.94 95 LYS A O 1
ATOM 737 N N . LEU A 1 96 ? 2.085 4.777 -9.570 1.00 88.44 96 LEU A N 1
ATOM 738 C CA . LEU A 1 96 ? 2.326 3.911 -10.698 1.00 88.44 96 LEU A CA 1
ATOM 739 C C . LEU A 1 96 ? 1.447 2.671 -10.583 1.00 88.44 96 LEU A C 1
ATOM 741 O O . LEU A 1 96 ? 1.146 2.194 -9.494 1.00 88.44 96 LEU A O 1
ATOM 745 N N . SER A 1 97 ? 1.059 2.147 -11.732 1.00 90.69 97 SER A N 1
ATOM 746 C CA . SER A 1 97 ? 0.325 0.894 -11.856 1.00 90.69 97 SER A CA 1
ATOM 747 C C . SER A 1 97 ? 1.110 -0.071 -12.721 1.00 90.69 97 SER A C 1
ATOM 749 O O . SER A 1 97 ? 1.843 0.355 -13.623 1.00 90.69 97 SER A O 1
ATOM 751 N N . LEU A 1 98 ? 0.931 -1.370 -12.498 1.00 91.94 98 LEU A N 1
ATOM 752 C CA . LEU A 1 98 ? 1.481 -2.359 -13.415 1.00 91.94 98 LEU A CA 1
ATOM 753 C C . LEU A 1 98 ? 0.915 -2.128 -14.814 1.00 91.94 98 LEU A C 1
ATOM 755 O O . LEU A 1 98 ? -0.280 -1.902 -15.011 1.00 91.94 98 LEU A O 1
ATOM 759 N N . MET A 1 99 ? 1.787 -2.214 -15.811 1.00 92.19 99 MET A N 1
ATOM 760 C CA . MET A 1 99 ? 1.361 -2.235 -17.200 1.00 92.19 99 MET A CA 1
ATOM 761 C C . MET A 1 99 ? 0.413 -3.422 -17.419 1.00 92.19 99 MET A C 1
ATOM 763 O O . MET A 1 99 ? 0.644 -4.506 -16.882 1.00 92.19 99 MET A O 1
ATOM 767 N N . ALA A 1 100 ? -0.618 -3.250 -18.252 1.00 90.31 100 ALA A N 1
ATOM 768 C CA . ALA A 1 100 ? -1.660 -4.262 -18.467 1.00 90.31 100 ALA A CA 1
ATOM 769 C C . ALA A 1 100 ? -1.098 -5.666 -18.770 1.00 90.31 100 ALA A C 1
ATOM 771 O O . ALA A 1 100 ? -1.574 -6.660 -18.232 1.00 90.31 100 ALA A O 1
ATOM 772 N N . ARG A 1 101 ? -0.018 -5.744 -19.560 1.00 90.62 101 ARG A N 1
ATOM 773 C CA . ARG A 1 101 ? 0.673 -7.005 -19.868 1.00 90.62 101 ARG A CA 1
ATOM 774 C C . ARG A 1 101 ? 1.311 -7.669 -18.644 1.00 90.62 101 ARG A C 1
ATOM 776 O O . ARG A 1 101 ? 1.312 -8.889 -18.558 1.00 90.62 101 ARG A O 1
ATOM 783 N N . CYS A 1 102 ? 1.873 -6.887 -17.725 1.00 90.44 102 CYS A N 1
ATOM 784 C CA . CYS A 1 102 ? 2.434 -7.413 -16.482 1.00 90.44 102 CYS A CA 1
ATOM 785 C C . CYS A 1 102 ? 1.328 -7.904 -15.547 1.00 90.44 102 CYS A C 1
ATOM 787 O O . CYS A 1 102 ? 1.489 -8.956 -14.939 1.00 90.44 102 CYS A O 1
ATOM 789 N N . ARG A 1 103 ? 0.193 -7.196 -15.490 1.00 89.50 103 ARG A N 1
ATOM 790 C CA . ARG A 1 103 ? -0.977 -7.617 -14.707 1.00 89.50 103 ARG A CA 1
ATOM 791 C C . ARG A 1 103 ? -1.610 -8.905 -15.244 1.00 89.50 103 ARG A C 1
ATOM 793 O O . ARG A 1 103 ? -2.012 -9.753 -14.465 1.00 89.50 103 ARG A O 1
ATOM 800 N N . ALA A 1 104 ? -1.649 -9.067 -16.566 1.00 89.19 104 ALA A N 1
ATOM 801 C CA . ALA A 1 104 ? -2.134 -10.276 -17.234 1.00 89.19 104 ALA A CA 1
ATOM 802 C C . ALA A 1 104 ? -1.094 -11.415 -17.302 1.00 89.19 104 ALA A C 1
ATOM 804 O O . ALA A 1 104 ? -1.353 -12.447 -17.918 1.00 89.19 104 ALA A O 1
ATOM 805 N N . CYS A 1 105 ? 0.101 -11.240 -16.727 1.00 88.19 105 CYS A N 1
ATOM 806 C CA . CYS A 1 105 ? 1.125 -12.280 -16.729 1.00 88.19 105 CYS A CA 1
ATOM 807 C C . CYS A 1 105 ? 0.681 -13.451 -15.832 1.00 88.19 105 CYS A C 1
ATOM 809 O O . CYS A 1 105 ? 0.309 -13.200 -14.688 1.00 88.19 105 CYS A O 1
ATOM 811 N N . PRO A 1 106 ? 0.791 -14.720 -16.273 1.00 86.38 106 PRO A N 1
ATOM 812 C CA . PRO A 1 106 ? 0.462 -15.878 -15.434 1.00 86.38 106 PRO A CA 1
ATOM 813 C C . PRO A 1 106 ? 1.446 -16.078 -14.270 1.00 86.38 106 PRO A C 1
ATOM 815 O O . PRO A 1 106 ? 1.166 -16.815 -13.332 1.00 86.38 106 PRO A O 1
ATOM 818 N N . GLN A 1 107 ? 2.614 -15.432 -14.328 1.00 85.94 107 GLN A N 1
ATOM 819 C CA . GLN A 1 107 ? 3.661 -15.509 -13.312 1.00 85.94 107 GLN A CA 1
ATOM 820 C C . GLN A 1 107 ? 4.166 -14.097 -12.974 1.00 85.94 107 GLN A C 1
ATOM 822 O O . GLN A 1 107 ? 5.294 -13.733 -13.307 1.00 85.94 107 GLN A O 1
ATOM 827 N N . PRO A 1 108 ? 3.344 -13.239 -12.347 1.00 80.38 108 PRO A N 1
ATOM 828 C CA . PRO A 1 108 ? 3.709 -11.841 -12.122 1.00 80.38 108 PRO A CA 1
ATOM 829 C C . PRO A 1 108 ? 4.891 -11.696 -11.148 1.00 80.38 108 PRO A C 1
ATOM 831 O O . PRO A 1 108 ? 5.640 -10.732 -11.241 1.00 80.38 108 PRO A O 1
ATOM 834 N N . ARG A 1 109 ? 5.111 -12.689 -10.273 1.00 83.31 109 ARG A N 1
ATOM 835 C CA . ARG A 1 109 ? 6.173 -12.702 -9.250 1.00 83.31 109 ARG A CA 1
ATOM 836 C C . ARG A 1 109 ? 7.517 -13.258 -9.726 1.00 83.31 109 ARG A C 1
ATOM 838 O O . ARG A 1 109 ? 8.426 -13.372 -8.919 1.00 83.31 109 ARG A O 1
ATOM 845 N N . THR A 1 110 ? 7.660 -13.607 -11.006 1.00 85.19 110 THR A N 1
ATOM 846 C CA . THR A 1 110 ? 8.929 -14.100 -11.587 1.00 85.19 110 THR A CA 1
ATOM 847 C C . THR A 1 110 ? 9.668 -13.026 -12.397 1.00 85.19 110 THR A C 1
ATOM 849 O O . THR A 1 110 ? 10.649 -13.300 -13.089 1.00 85.19 110 THR A O 1
ATOM 852 N N . CYS A 1 111 ? 9.190 -11.781 -12.345 1.00 87.31 111 CYS A N 1
ATOM 853 C CA . CYS A 1 111 ? 9.744 -10.635 -13.055 1.00 87.31 111 CYS A CA 1
ATOM 854 C C . CYS A 1 111 ? 9.626 -9.381 -12.180 1.00 87.31 111 CYS A C 1
ATOM 856 O O . CYS A 1 111 ? 8.616 -9.244 -11.496 1.00 87.31 111 CYS A O 1
ATOM 858 N N . PRO A 1 112 ? 10.573 -8.423 -12.233 1.00 89.19 112 PRO A N 1
ATOM 859 C CA . PRO A 1 112 ? 10.473 -7.155 -11.500 1.00 89.19 112 PRO A CA 1
ATOM 860 C C . PRO A 1 112 ? 9.183 -6.356 -11.747 1.00 89.19 112 PRO A C 1
ATOM 862 O O . PRO A 1 112 ? 8.810 -5.533 -10.913 1.00 89.19 112 PRO A O 1
ATOM 865 N N . GLY A 1 113 ? 8.491 -6.606 -12.862 1.00 91.56 113 GLY A N 1
ATOM 866 C CA . GLY A 1 113 ? 7.300 -5.867 -13.270 1.00 91.56 113 GLY A CA 1
ATOM 867 C C . GLY A 1 113 ? 7.655 -4.545 -13.952 1.00 91.56 113 GLY A C 1
ATOM 868 O O . GLY A 1 113 ? 8.636 -3.886 -13.610 1.00 91.56 113 GLY A O 1
ATOM 869 N N . VAL A 1 114 ? 6.851 -4.167 -14.948 1.00 93.81 114 VAL A N 1
ATOM 870 C CA . VAL A 1 114 ? 6.943 -2.860 -15.609 1.00 93.81 114 VAL A CA 1
ATOM 871 C C . VAL A 1 114 ? 5.771 -2.017 -15.144 1.00 93.81 114 VAL A C 1
ATOM 873 O O . VAL A 1 114 ? 4.611 -2.356 -15.383 1.00 93.81 114 VAL A O 1
ATOM 876 N N . PHE A 1 115 ? 6.094 -0.905 -14.510 1.00 94.00 115 PHE A N 1
ATOM 877 C CA . PHE A 1 115 ? 5.163 0.080 -14.010 1.00 94.00 115 PHE A CA 1
ATOM 878 C C . PHE A 1 115 ? 5.059 1.247 -14.986 1.00 94.00 115 PHE A C 1
ATOM 880 O O . PHE A 1 115 ? 6.025 1.648 -15.640 1.00 94.00 115 PHE A O 1
ATOM 887 N N . VAL A 1 116 ? 3.860 1.794 -15.089 1.00 92.19 116 VAL A N 1
ATOM 888 C CA . VAL A 1 116 ? 3.544 2.995 -15.859 1.00 92.19 116 VAL A CA 1
ATOM 889 C C . VAL A 1 116 ? 2.751 3.937 -14.972 1.00 92.19 116 VAL A C 1
ATOM 891 O O . VAL A 1 116 ? 2.189 3.522 -13.958 1.00 92.19 116 VAL A O 1
ATOM 894 N N . ARG A 1 117 ? 2.683 5.210 -15.352 1.00 88.31 117 ARG A N 1
ATOM 895 C CA . ARG A 1 117 ? 1.822 6.175 -14.669 1.00 88.31 117 ARG A CA 1
ATOM 896 C C . ARG A 1 117 ? 0.380 5.658 -14.621 1.00 88.31 117 ARG A C 1
ATOM 898 O O . ARG A 1 117 ? -0.162 5.253 -15.651 1.00 88.31 117 ARG A O 1
ATOM 905 N N . ALA A 1 118 ? -0.236 5.693 -13.441 1.00 84.81 118 ALA A N 1
ATOM 906 C CA . ALA A 1 118 ? -1.640 5.330 -13.295 1.00 84.81 118 ALA A CA 1
ATOM 907 C C . ALA A 1 118 ? -2.538 6.342 -14.032 1.00 84.81 118 ALA A C 1
ATOM 909 O O . ALA A 1 118 ? -2.344 7.554 -13.928 1.00 84.81 118 ALA A O 1
ATOM 910 N N . ALA A 1 119 ? -3.534 5.845 -14.773 1.00 75.44 119 ALA A N 1
ATOM 911 C CA . ALA A 1 119 ? -4.417 6.677 -15.600 1.00 75.44 119 ALA A CA 1
ATOM 912 C C . ALA A 1 119 ? -5.359 7.587 -14.786 1.00 75.44 119 ALA A C 1
ATOM 914 O O . ALA A 1 119 ? -5.789 8.627 -15.277 1.00 75.44 119 ALA A O 1
ATOM 915 N N . LYS A 1 120 ? -5.684 7.206 -13.544 1.00 66.38 120 LYS A N 1
ATOM 916 C CA . LYS A 1 120 ? -6.483 7.999 -12.601 1.00 66.38 120 LYS A CA 1
ATOM 917 C C . LYS A 1 120 ? -5.762 8.051 -11.264 1.00 66.38 120 LYS A C 1
ATOM 919 O O . LYS A 1 120 ? -5.244 7.030 -10.810 1.00 66.38 120 LYS A O 1
ATOM 924 N N . GLN A 1 121 ? -5.755 9.219 -10.624 1.00 60.91 121 GLN A N 1
ATOM 925 C CA . GLN A 1 121 ? -5.339 9.286 -9.232 1.00 60.91 121 GLN A CA 1
ATOM 926 C C . GLN A 1 121 ? -6.440 8.658 -8.360 1.00 60.91 121 GLN A C 1
ATOM 928 O O . GLN A 1 121 ? -7.603 9.050 -8.465 1.00 60.91 121 GLN A O 1
ATOM 933 N N . PRO A 1 122 ? -6.116 7.672 -7.514 1.00 58.78 122 PRO A N 1
ATOM 934 C CA . PRO A 1 122 ? -7.114 6.855 -6.827 1.00 58.78 122 PRO A CA 1
ATOM 935 C C . PRO A 1 122 ? -7.760 7.531 -5.602 1.00 58.78 122 PRO A C 1
ATOM 937 O O . PRO A 1 122 ? -8.476 6.888 -4.834 1.00 58.78 122 PRO A O 1
ATOM 940 N N . TYR A 1 123 ? -7.502 8.823 -5.390 1.00 60.34 123 TYR A N 1
ATOM 941 C CA . TYR A 1 123 ? -7.944 9.550 -4.200 1.00 60.34 123 TYR A CA 1
ATOM 942 C C . TYR A 1 123 ? -9.467 9.716 -4.119 1.00 60.34 123 TYR A C 1
ATOM 944 O O . TYR A 1 123 ? -10.002 9.781 -3.021 1.00 60.34 123 TYR A O 1
ATOM 952 N N . ALA A 1 124 ? -10.195 9.662 -5.241 1.00 60.31 124 ALA A N 1
ATOM 953 C CA . ALA A 1 124 ? -11.658 9.760 -5.225 1.00 60.31 124 ALA A CA 1
ATOM 954 C C . ALA A 1 124 ? -12.339 8.620 -4.434 1.00 60.31 124 ALA A C 1
ATOM 956 O O . ALA A 1 124 ? -13.322 8.853 -3.732 1.00 60.31 124 ALA A O 1
ATOM 957 N N . ALA A 1 125 ? -11.810 7.392 -4.511 1.00 60.38 125 ALA A N 1
ATOM 958 C CA . ALA A 1 125 ? -12.341 6.249 -3.760 1.00 60.38 125 ALA A CA 1
ATOM 959 C C . ALA A 1 125 ? -12.017 6.343 -2.258 1.00 60.38 125 ALA A C 1
ATOM 961 O O . ALA A 1 125 ? -12.838 5.974 -1.414 1.00 60.38 125 ALA A O 1
ATOM 962 N N . LEU A 1 126 ? -10.841 6.889 -1.926 1.00 62.38 126 LEU A N 1
ATOM 963 C CA . LEU A 1 126 ? -10.461 7.200 -0.550 1.00 62.38 126 LEU A CA 1
ATOM 964 C C . LEU A 1 126 ? -11.397 8.254 0.039 1.00 62.38 126 LEU A C 1
ATOM 966 O O . LEU A 1 126 ? -11.954 8.040 1.109 1.00 62.38 126 LEU A O 1
ATOM 970 N N . ASP A 1 127 ? -11.618 9.353 -0.677 1.00 65.00 127 ASP A N 1
ATOM 971 C CA . ASP A 1 127 ? -12.500 10.432 -0.241 1.00 65.00 127 ASP A CA 1
ATOM 972 C C . ASP A 1 127 ? -13.925 9.944 0.007 1.00 65.00 127 ASP A C 1
ATOM 974 O O . ASP A 1 127 ? -14.562 10.366 0.968 1.00 65.00 127 ASP A O 1
ATOM 978 N N . ALA A 1 128 ? -14.444 9.054 -0.840 1.00 66.81 128 ALA A N 1
ATOM 979 C CA . ALA A 1 128 ? -15.765 8.468 -0.643 1.00 66.81 128 ALA A CA 1
ATOM 980 C C . ALA A 1 128 ? -15.826 7.601 0.627 1.00 66.81 128 ALA A C 1
ATOM 982 O O . ALA A 1 128 ? -16.799 7.696 1.377 1.00 66.81 128 ALA A O 1
ATOM 983 N N . SER A 1 129 ? -14.780 6.809 0.883 1.00 64.88 129 SER A N 1
ATOM 984 C CA . SER A 1 129 ? -14.674 5.940 2.063 1.00 64.88 129 SER A CA 1
ATOM 985 C C . SER A 1 129 ? -14.515 6.758 3.345 1.00 64.88 129 SER A C 1
ATOM 987 O O . SER A 1 129 ? -15.246 6.543 4.306 1.00 64.88 129 SER A O 1
ATOM 989 N N . ILE A 1 130 ? -13.650 7.776 3.327 1.00 66.88 130 ILE A N 1
ATOM 990 C CA . ILE A 1 130 ? -13.492 8.747 4.415 1.00 66.88 130 ILE A CA 1
ATOM 991 C C . ILE A 1 130 ? -14.821 9.450 4.692 1.00 66.88 130 ILE A C 1
ATOM 993 O O . ILE A 1 130 ? -15.248 9.493 5.837 1.00 66.88 130 ILE A O 1
ATOM 997 N N . ARG A 1 131 ? -15.528 9.938 3.666 1.00 69.31 131 ARG A N 1
ATOM 998 C CA . ARG A 1 131 ? -16.841 10.580 3.851 1.00 69.31 131 ARG A CA 1
ATOM 999 C C . ARG A 1 131 ? -17.895 9.612 4.382 1.00 69.31 131 ARG A C 1
ATOM 1001 O O . ARG A 1 131 ? -18.794 10.030 5.102 1.00 69.31 131 ARG A O 1
ATOM 1008 N N . ALA A 1 132 ? -17.845 8.334 4.006 1.00 66.00 132 ALA A N 1
ATOM 1009 C CA . ALA A 1 132 ? -18.745 7.320 4.550 1.00 66.00 132 ALA A CA 1
ATOM 1010 C C . ALA A 1 132 ? -18.473 7.085 6.041 1.00 66.00 132 ALA A C 1
ATOM 1012 O O . ALA A 1 132 ? -19.418 7.070 6.824 1.00 66.00 132 ALA A O 1
ATOM 1013 N N . ILE A 1 133 ? -17.198 7.008 6.422 1.00 63.91 133 ILE A N 1
ATOM 1014 C CA . ILE A 1 133 ? -16.738 6.931 7.809 1.00 63.91 133 ILE A CA 1
ATOM 1015 C C . ILE A 1 133 ? -17.164 8.181 8.600 1.00 63.91 133 ILE A C 1
ATOM 1017 O O . ILE A 1 133 ? -17.776 8.059 9.655 1.00 63.91 133 ILE A O 1
ATOM 1021 N N . GLU A 1 134 ? -16.940 9.381 8.061 1.00 66.38 134 GLU A N 1
ATOM 1022 C CA . GLU A 1 134 ? -17.362 10.658 8.658 1.00 66.38 134 GLU A CA 1
ATOM 1023 C C . GLU A 1 134 ? -18.892 10.752 8.810 1.00 66.38 134 GLU A C 1
ATOM 1025 O O . GLU A 1 134 ? -19.382 11.303 9.791 1.00 66.38 134 GLU A O 1
ATOM 1030 N N . ARG A 1 135 ? -19.673 10.190 7.875 1.00 67.06 135 ARG A N 1
ATOM 1031 C CA . ARG A 1 135 ? -21.142 10.117 7.989 1.00 67.06 135 ARG A CA 1
ATOM 1032 C C . ARG A 1 135 ? -21.609 9.088 9.014 1.00 67.06 135 ARG A C 1
ATOM 1034 O O . ARG A 1 135 ? -22.586 9.354 9.706 1.00 67.06 135 ARG A O 1
ATOM 1041 N N . ALA A 1 136 ? -20.953 7.932 9.096 1.00 60.06 136 ALA A N 1
ATOM 1042 C CA . ALA A 1 136 ? -21.229 6.926 10.122 1.00 60.06 136 ALA A CA 1
ATOM 1043 C C . ALA A 1 136 ? -20.898 7.462 11.525 1.00 60.06 136 ALA A C 1
ATOM 1045 O O . ALA A 1 136 ? -21.562 7.117 12.494 1.00 60.06 136 ALA A O 1
ATOM 1046 N N . ALA A 1 137 ? -19.939 8.387 11.608 1.00 58.53 137 ALA A N 1
ATOM 1047 C CA . ALA A 1 137 ? -19.593 9.141 12.805 1.00 58.53 137 ALA A CA 1
ATOM 1048 C C . ALA A 1 137 ? -20.620 10.214 13.211 1.00 58.53 137 ALA A C 1
ATOM 1050 O O . ALA A 1 137 ? -20.298 11.018 14.077 1.00 58.53 137 ALA A O 1
ATOM 1051 N N . ARG A 1 138 ? -21.822 10.281 12.610 1.00 52.88 138 ARG A N 1
ATOM 1052 C CA . ARG A 1 138 ? -22.814 11.347 12.880 1.00 52.88 138 ARG A CA 1
ATOM 1053 C C . ARG A 1 138 ? -23.167 11.520 14.364 1.00 52.88 138 ARG A C 1
ATOM 1055 O O . ARG A 1 138 ? -23.457 12.645 14.753 1.00 52.88 138 ARG A O 1
ATOM 1062 N N . ASP A 1 139 ? -23.035 10.457 15.161 1.00 55.44 139 ASP A N 1
ATOM 1063 C CA . ASP A 1 139 ? -23.236 10.459 16.619 1.00 55.44 139 ASP A CA 1
ATOM 1064 C C . ASP A 1 139 ? -21.929 10.216 17.418 1.00 55.44 139 ASP A C 1
ATOM 1066 O O . ASP A 1 139 ? -21.956 9.906 18.610 1.00 55.44 139 ASP A O 1
ATOM 1070 N N . GLY A 1 140 ? -20.762 10.328 16.770 1.00 55.50 140 GLY A N 1
ATOM 1071 C CA . GLY A 1 140 ? -19.431 10.090 17.340 1.00 55.50 140 GLY A CA 1
ATOM 1072 C C . GLY A 1 140 ? -18.457 11.255 17.125 1.00 55.50 140 GLY A C 1
ATOM 1073 O O . GLY A 1 140 ? -18.770 12.253 16.477 1.00 55.50 140 GLY A O 1
ATOM 1074 N N . LYS A 1 141 ? -17.247 11.158 17.689 1.00 59.97 141 LYS A N 1
ATOM 1075 C CA . LYS A 1 141 ? -16.225 12.212 17.604 1.00 59.97 141 LYS A CA 1
ATOM 1076 C C . LYS A 1 141 ? -15.074 11.743 16.718 1.00 59.97 141 LYS A C 1
ATOM 1078 O O . LYS A 1 141 ? -14.375 10.784 17.034 1.00 59.97 141 LYS A O 1
ATOM 1083 N N . ALA A 1 142 ? -14.810 12.471 15.634 1.00 63.03 142 ALA A N 1
ATOM 1084 C CA . ALA A 1 142 ? -13.566 12.287 14.898 1.00 63.03 142 ALA A CA 1
ATOM 1085 C C . ALA A 1 142 ? -12.382 12.763 15.756 1.00 63.03 142 ALA A C 1
ATOM 1087 O O . ALA A 1 142 ? -12.341 13.940 16.126 1.00 63.03 142 ALA A O 1
ATOM 1088 N N . LEU A 1 143 ? -11.448 11.864 16.084 1.00 60.59 143 LEU A N 1
ATOM 1089 C CA . LEU A 1 143 ? -10.273 12.198 16.885 1.00 60.59 143 LEU A CA 1
ATOM 1090 C C . LEU A 1 143 ? -9.099 12.555 15.976 1.00 60.59 143 LEU A C 1
ATOM 1092 O O . LEU A 1 143 ? -8.755 11.850 15.029 1.00 60.59 143 LEU A O 1
ATOM 1096 N N . THR A 1 144 ? -8.460 13.676 16.270 1.00 62.19 144 THR A N 1
ATOM 1097 C CA . THR A 1 144 ? -7.212 14.079 15.628 1.00 62.19 144 THR A CA 1
ATOM 1098 C C . THR A 1 144 ? -6.011 13.452 16.340 1.00 62.19 144 THR A C 1
ATOM 1100 O O . THR A 1 144 ? -6.118 12.960 17.463 1.00 62.19 144 THR A O 1
ATOM 1103 N N . LEU A 1 145 ? -4.821 13.536 15.731 1.00 55.00 145 LEU A N 1
ATOM 1104 C CA . LEU A 1 145 ? -3.544 13.220 16.397 1.00 55.00 145 LEU A CA 1
ATOM 1105 C C . LEU A 1 145 ? -3.402 13.886 17.772 1.00 55.00 145 LEU A C 1
ATOM 1107 O O . LEU A 1 145 ? -2.853 13.299 18.700 1.00 55.00 145 LEU A O 1
ATOM 1111 N N . ARG A 1 146 ? -3.894 15.122 17.900 1.00 59.47 146 ARG A N 1
ATOM 1112 C CA . ARG A 1 146 ? -3.830 15.892 19.143 1.00 59.47 146 ARG A CA 1
ATOM 1113 C C . ARG A 1 146 ? -4.737 15.300 20.222 1.00 59.47 146 ARG A C 1
ATOM 1115 O O . ARG A 1 146 ? -4.345 15.291 21.384 1.00 59.47 146 ARG A O 1
ATOM 1122 N N . ASP A 1 147 ? -5.902 14.790 19.833 1.00 64.44 147 ASP A N 1
ATOM 1123 C CA . ASP A 1 147 ? -6.880 14.200 20.750 1.00 64.44 147 ASP A CA 1
ATOM 1124 C C . ASP A 1 147 ? -6.412 12.834 21.274 1.00 64.44 147 ASP A C 1
ATOM 1126 O O . ASP A 1 147 ? -6.660 12.497 22.428 1.00 64.44 147 ASP A O 1
ATOM 1130 N N . MET A 1 148 ? -5.648 12.082 20.472 1.00 62.94 148 MET A N 1
ATOM 1131 C CA . MET A 1 148 ? -5.109 10.775 20.874 1.00 62.94 148 MET A CA 1
ATOM 1132 C C . MET A 1 148 ? -4.101 10.839 22.028 1.00 62.94 148 MET A C 1
ATOM 1134 O O . MET A 1 148 ? -3.938 9.853 22.734 1.00 62.94 148 MET A O 1
ATOM 1138 N N . ASN A 1 149 ? -3.458 11.987 22.267 1.00 63.06 149 ASN A N 1
ATOM 1139 C CA . ASN A 1 149 ? -2.569 12.166 23.423 1.00 63.06 149 ASN A CA 1
ATOM 1140 C C . ASN A 1 149 ? -3.332 12.362 24.747 1.00 63.06 149 ASN A C 1
ATOM 1142 O O . ASN A 1 149 ? -2.727 12.321 25.821 1.00 63.06 149 ASN A O 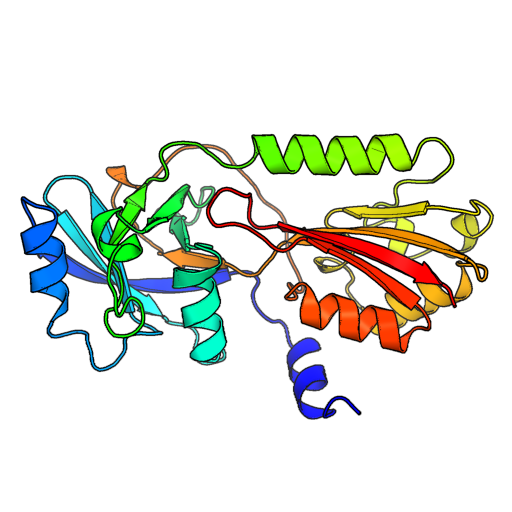1
ATOM 1146 N N . ASN A 1 150 ? -4.640 12.626 24.681 1.00 69.06 150 ASN A N 1
ATOM 1147 C CA . ASN A 1 150 ? -5.508 12.780 25.840 1.00 69.06 150 ASN A CA 1
ATOM 1148 C C . ASN A 1 150 ? -6.933 12.347 25.484 1.00 69.06 150 ASN A C 1
ATOM 1150 O O . ASN A 1 150 ? -7.829 13.176 25.337 1.00 69.06 150 ASN A O 1
ATOM 1154 N N . ILE A 1 151 ? -7.127 11.038 25.323 1.00 67.12 151 ILE A N 1
ATOM 1155 C CA . ILE A 1 151 ? -8.387 10.496 24.809 1.00 67.12 151 ILE A CA 1
ATOM 1156 C C . ILE A 1 151 ? -9.508 10.441 25.862 1.00 67.12 151 ILE A C 1
ATOM 1158 O O . ILE A 1 151 ? -10.689 10.391 25.521 1.00 67.12 151 ILE A O 1
ATOM 1162 N N . LYS A 1 152 ? -9.141 10.472 27.153 1.00 66.50 152 LYS A N 1
ATOM 1163 C CA . LYS A 1 152 ? -10.052 10.275 28.295 1.00 66.50 152 LYS A CA 1
ATOM 1164 C C . LYS A 1 152 ? -11.286 11.192 28.291 1.00 66.50 152 LYS A C 1
ATOM 1166 O O . LYS A 1 152 ? -12.372 10.685 28.556 1.00 66.50 152 LYS A O 1
ATOM 1171 N N . PRO A 1 153 ? -11.198 12.490 27.936 1.00 66.31 153 PRO A N 1
ATOM 1172 C CA . PRO A 1 153 ? -12.370 13.366 27.854 1.00 66.31 153 PRO A CA 1
ATOM 1173 C C . PRO A 1 153 ? -13.398 12.954 26.789 1.00 66.31 153 PRO A C 1
ATOM 1175 O O . PRO A 1 153 ? -14.518 13.452 26.802 1.00 66.31 153 PRO A O 1
ATOM 1178 N N . PHE A 1 154 ? -13.037 12.070 25.857 1.00 62.25 154 PHE A N 1
ATOM 1179 C CA . PHE A 1 154 ? -13.904 11.643 24.758 1.00 62.25 154 PHE A CA 1
ATOM 1180 C C . PHE A 1 154 ? -14.569 10.282 25.000 1.00 62.25 154 PHE A C 1
ATOM 1182 O O . PHE A 1 154 ? -15.428 9.898 24.210 1.00 62.25 154 PHE A O 1
ATOM 1189 N N . ALA A 1 155 ? -14.251 9.600 26.109 1.00 59.69 155 ALA A N 1
ATOM 1190 C CA . ALA A 1 155 ? -14.833 8.310 26.511 1.00 59.69 155 ALA A CA 1
ATOM 1191 C C . ALA A 1 155 ? -16.372 8.332 26.648 1.00 59.69 155 ALA A C 1
ATOM 1193 O O . ALA A 1 155 ? -17.041 7.308 26.570 1.00 59.69 155 ALA A O 1
ATOM 1194 N N . GLN A 1 156 ? -16.948 9.523 26.828 1.00 60.03 156 GLN A N 1
ATOM 1195 C CA . GLN A 1 156 ? -18.392 9.760 26.905 1.00 60.03 156 GLN A CA 1
ATOM 1196 C C . GLN A 1 156 ? -19.124 9.670 25.552 1.00 60.03 156 GLN A C 1
ATOM 1198 O O . GLN A 1 156 ? -20.351 9.591 25.523 1.00 60.03 156 GLN A O 1
ATOM 1203 N N . HIS A 1 157 ? -18.406 9.689 24.423 1.00 60.38 157 HIS A N 1
ATOM 1204 C CA . HIS A 1 157 ? -18.999 9.551 23.092 1.00 60.38 157 HIS A CA 1
ATOM 1205 C C . HIS A 1 157 ? -19.101 8.065 22.735 1.00 60.38 157 HIS A C 1
ATOM 1207 O O . HIS A 1 157 ? -18.137 7.454 22.286 1.00 60.38 157 HIS A O 1
ATOM 1213 N N . GLN A 1 158 ? -20.279 7.482 22.954 1.00 55.97 158 GLN A N 1
ATOM 1214 C CA . GLN A 1 158 ? -20.467 6.033 23.065 1.00 55.97 158 GLN A CA 1
ATOM 1215 C C . GLN A 1 158 ? -20.109 5.168 21.844 1.00 55.97 158 GLN A C 1
ATOM 1217 O O . GLN A 1 158 ? -20.047 3.959 22.019 1.00 55.97 158 GLN A O 1
ATOM 1222 N N . ASN A 1 159 ? -19.863 5.692 20.636 1.00 57.31 159 ASN A N 1
ATOM 1223 C CA . ASN A 1 159 ? -19.900 4.812 19.457 1.00 57.31 159 ASN A CA 1
ATOM 1224 C C . ASN A 1 159 ? -18.818 4.978 18.396 1.00 57.31 159 ASN A C 1
ATOM 1226 O O . ASN A 1 159 ? -18.758 4.110 17.526 1.00 57.31 159 ASN A O 1
ATOM 1230 N N . LEU A 1 160 ? -18.003 6.042 18.380 1.00 56.09 160 LEU A N 1
ATOM 1231 C CA . LEU A 1 160 ? -17.082 6.187 17.252 1.00 56.09 160 LEU A CA 1
ATOM 1232 C C . LEU A 1 160 ? -15.872 7.082 17.485 1.00 56.09 160 LEU A C 1
ATOM 1234 O O . LEU A 1 160 ? -16.012 8.291 17.669 1.00 56.09 160 LEU A O 1
ATOM 1238 N N . ILE A 1 161 ? -14.691 6.477 17.362 1.00 62.34 161 ILE A N 1
ATOM 1239 C CA . ILE A 1 161 ? -13.400 7.159 17.268 1.00 62.34 161 ILE A CA 1
ATOM 1240 C C . ILE A 1 161 ? -12.885 7.014 15.840 1.00 62.34 161 ILE A C 1
ATOM 1242 O O . ILE A 1 161 ? -12.705 5.896 15.363 1.00 62.34 161 ILE A O 1
ATOM 1246 N N . LEU A 1 162 ? -12.660 8.144 15.162 1.00 61.66 162 LEU A N 1
ATOM 1247 C CA . LEU A 1 162 ? -11.989 8.162 13.862 1.00 61.66 162 LEU A CA 1
ATOM 1248 C C . LEU A 1 162 ? -10.481 8.259 14.061 1.00 61.66 162 LEU A C 1
ATOM 1250 O O . LEU A 1 162 ? -10.010 9.279 14.556 1.00 61.66 162 LEU A O 1
ATOM 1254 N N . LEU A 1 163 ? -9.729 7.262 13.608 1.00 63.28 163 LEU A N 1
ATOM 1255 C CA . LEU A 1 163 ? -8.288 7.388 13.433 1.00 63.28 163 LEU A CA 1
ATOM 1256 C C . LEU A 1 163 ? -7.990 7.690 11.970 1.00 63.28 163 LEU A C 1
ATOM 1258 O O . LEU A 1 163 ? -7.900 6.782 11.147 1.00 63.28 163 LEU A O 1
ATOM 1262 N N . LYS A 1 164 ? -7.916 8.979 11.629 1.00 67.38 164 LYS A N 1
ATOM 1263 C CA . LYS A 1 164 ? -7.473 9.424 10.307 1.00 67.38 164 LYS A CA 1
ATOM 1264 C C . LYS A 1 164 ? -6.089 10.023 10.440 1.00 67.38 164 LYS A C 1
ATOM 1266 O O . LYS A 1 164 ? -5.937 11.125 10.966 1.00 67.38 164 LYS A O 1
ATOM 1271 N N . TYR A 1 165 ? -5.095 9.308 9.931 1.00 67.06 165 TYR A N 1
ATOM 1272 C CA . TYR A 1 165 ? -3.690 9.703 10.019 1.00 67.06 165 TYR A CA 1
ATOM 1273 C C . TYR A 1 165 ? -3.167 9.877 11.445 1.00 67.06 165 TYR A C 1
ATOM 1275 O O . TYR A 1 165 ? -2.151 10.540 11.656 1.00 67.06 165 TYR A O 1
ATOM 1283 N N . SER A 1 166 ? -3.873 9.317 12.424 1.00 67.94 166 SER A N 1
ATOM 1284 C CA . SER A 1 166 ? -3.555 9.499 13.831 1.00 67.94 166 SER A CA 1
ATOM 1285 C C . SER A 1 166 ? -2.831 8.304 14.414 1.00 67.94 166 SER A C 1
ATOM 1287 O O . SER A 1 166 ? -1.874 8.484 15.160 1.00 67.94 166 SER A O 1
ATOM 1289 N N . TYR A 1 167 ? -3.184 7.096 13.989 1.00 71.44 167 TYR A N 1
ATOM 1290 C CA . TYR A 1 167 ? -2.532 5.864 14.412 1.00 71.44 167 TYR A CA 1
ATOM 1291 C C . TYR A 1 167 ? -1.039 5.847 14.056 1.00 71.44 167 TYR A C 1
ATOM 1293 O O . TYR A 1 167 ? -0.189 5.600 14.908 1.00 71.44 167 TYR A O 1
ATOM 1301 N N . HIS A 1 168 ? -0.695 6.209 12.816 1.00 70.19 168 HIS A N 1
ATOM 1302 C CA . HIS A 1 168 ? 0.699 6.216 12.362 1.00 70.19 168 HIS A CA 1
ATOM 1303 C C . HIS A 1 168 ? 1.549 7.363 12.922 1.00 70.19 168 HIS A C 1
ATOM 1305 O O . HIS A 1 168 ? 2.769 7.389 12.723 1.00 70.19 168 HIS A O 1
ATOM 1311 N N . GLY A 1 169 ? 0.908 8.356 13.542 1.00 67.75 169 GLY A N 1
ATOM 1312 C CA . GLY A 1 169 ? 1.572 9.518 14.119 1.00 67.75 169 GLY A CA 1
ATOM 1313 C C . GLY A 1 169 ? 1.659 9.493 15.644 1.00 67.75 169 GLY A C 1
ATOM 1314 O O . GLY A 1 169 ? 2.239 10.418 16.207 1.00 67.75 169 GLY A O 1
ATOM 1315 N N . MET A 1 170 ? 1.138 8.457 16.314 1.00 71.94 170 MET A N 1
ATOM 1316 C CA . MET A 1 170 ? 1.312 8.276 17.759 1.00 71.94 170 MET A CA 1
ATOM 1317 C C . MET A 1 170 ? 2.790 8.039 18.090 1.00 71.94 170 MET A C 1
ATOM 1319 O O . MET A 1 170 ? 3.363 7.064 17.598 1.00 71.94 170 MET A O 1
ATOM 1323 N N . PRO A 1 171 ? 3.426 8.872 18.936 1.00 67.31 171 PRO A N 1
ATOM 1324 C CA . PRO A 1 171 ? 4.814 8.660 19.350 1.00 67.31 171 PRO A CA 1
ATOM 1325 C C . PRO A 1 171 ? 4.993 7.380 20.175 1.00 67.31 171 PRO A C 1
ATOM 1327 O O . PRO A 1 171 ? 5.975 6.661 19.994 1.00 67.31 171 PRO A O 1
ATOM 1330 N N . ASP A 1 172 ? 4.002 7.048 20.999 1.00 76.06 172 ASP A N 1
ATOM 1331 C CA . ASP A 1 172 ? 3.931 5.841 21.822 1.00 76.06 172 ASP A CA 1
ATOM 1332 C C . ASP A 1 172 ? 2.617 5.115 21.513 1.00 76.06 172 ASP A C 1
ATOM 1334 O O . ASP A 1 172 ? 1.536 5.546 21.920 1.00 76.06 172 ASP A O 1
ATOM 1338 N N . LEU A 1 173 ? 2.714 4.068 20.691 1.00 77.12 173 LEU A N 1
ATOM 1339 C CA . LEU A 1 173 ? 1.546 3.341 20.210 1.00 77.12 173 LEU A CA 1
ATOM 1340 C C . LEU A 1 173 ? 0.889 2.532 21.329 1.00 77.12 173 LEU A C 1
ATOM 1342 O O . LEU A 1 173 ? -0.334 2.492 21.393 1.00 77.12 173 LEU A O 1
ATOM 1346 N N . GLU A 1 174 ? 1.680 1.903 22.197 1.00 82.31 174 GLU A N 1
ATOM 1347 C CA . GLU A 1 174 ? 1.156 1.055 23.271 1.00 82.31 174 GLU A CA 1
ATOM 1348 C C . GLU A 1 174 ? 0.322 1.896 24.230 1.00 82.31 174 GLU A C 1
ATOM 1350 O O . GLU A 1 174 ? -0.862 1.619 24.419 1.00 82.31 174 GLU A O 1
ATOM 1355 N N . ARG A 1 175 ? 0.883 3.014 24.703 1.00 81.56 175 ARG A N 1
ATOM 1356 C CA . ARG A 1 175 ? 0.157 3.960 25.552 1.00 81.56 175 ARG A CA 1
ATOM 1357 C C . ARG A 1 175 ? -1.092 4.521 24.868 1.00 81.56 175 ARG A C 1
ATOM 1359 O O . ARG A 1 175 ? -2.129 4.671 25.511 1.00 81.56 175 ARG A O 1
ATOM 1366 N N . GLY A 1 176 ? -1.013 4.847 23.576 1.00 80.12 176 GLY A N 1
ATOM 1367 C CA . GLY A 1 176 ? -2.165 5.338 22.812 1.00 80.12 176 GLY A CA 1
ATOM 1368 C C . GLY A 1 176 ? -3.294 4.306 22.719 1.00 80.12 176 GLY A C 1
ATOM 1369 O O . GLY A 1 176 ? -4.465 4.648 22.894 1.00 80.12 176 GLY A O 1
ATOM 1370 N N . MET A 1 177 ? -2.948 3.036 22.502 1.00 85.25 177 MET A N 1
ATOM 1371 C CA . MET A 1 177 ? -3.908 1.933 22.439 1.00 85.25 177 MET A CA 1
ATOM 1372 C C . MET A 1 177 ? -4.501 1.584 23.808 1.00 85.25 177 MET A C 1
ATOM 1374 O O . MET A 1 177 ? -5.693 1.296 23.883 1.00 85.25 177 MET A O 1
ATOM 1378 N N . GLU A 1 178 ? -3.723 1.658 24.890 1.00 86.50 178 GLU A N 1
ATOM 1379 C CA . GLU A 1 178 ? -4.224 1.499 26.264 1.00 86.50 178 GLU A CA 1
ATOM 1380 C C . GLU A 1 178 ? -5.266 2.563 26.603 1.00 86.50 178 GLU A C 1
ATOM 1382 O O . GLU A 1 178 ? -6.361 2.245 27.064 1.00 86.50 178 GLU A O 1
ATOM 1387 N N . GLN A 1 179 ? -4.956 3.827 26.311 1.00 82.31 179 GLN A N 1
ATOM 1388 C CA . GLN A 1 179 ? -5.884 4.931 26.525 1.00 82.31 179 GLN A CA 1
ATOM 1389 C C . GLN A 1 179 ? -7.161 4.759 25.693 1.00 82.31 179 GLN A C 1
ATOM 1391 O O . GLN A 1 179 ? -8.261 4.979 26.199 1.00 82.31 179 GLN A O 1
ATOM 1396 N N . LEU A 1 180 ? -7.025 4.342 24.429 1.00 83.00 180 LEU A N 1
ATOM 1397 C CA . LEU A 1 180 ? -8.159 4.047 23.554 1.00 83.00 180 LEU A CA 1
ATOM 1398 C C . LEU A 1 180 ? -9.036 2.926 24.125 1.00 83.00 180 LEU A C 1
ATOM 1400 O O . LEU A 1 180 ? -10.260 3.041 24.139 1.00 83.00 180 LEU A O 1
ATOM 1404 N N . ALA A 1 181 ? -8.410 1.859 24.616 1.00 87.12 181 ALA A N 1
ATOM 1405 C CA . ALA A 1 181 ? -9.084 0.713 25.206 1.00 87.12 181 ALA A CA 1
ATOM 1406 C C . ALA A 1 181 ? -9.801 1.041 26.519 1.00 87.12 181 ALA A C 1
ATOM 1408 O O . ALA A 1 181 ? -10.860 0.463 26.751 1.00 87.12 181 ALA A O 1
ATOM 1409 N N . GLU A 1 182 ? -9.236 1.925 27.349 1.00 84.75 182 GLU A N 1
ATOM 1410 C CA . GLU A 1 182 ? -9.832 2.417 28.601 1.00 84.75 182 GLU A CA 1
ATOM 1411 C C . GLU A 1 182 ? -11.036 3.330 28.327 1.00 84.75 182 GLU A C 1
ATOM 1413 O O . GLU A 1 182 ? -12.031 3.285 29.044 1.00 84.75 182 GLU A O 1
ATOM 1418 N N . ALA A 1 183 ? -10.963 4.151 27.276 1.00 79.38 183 ALA A N 1
ATOM 1419 C CA . ALA A 1 183 ? -12.023 5.093 26.929 1.00 79.38 183 ALA A CA 1
ATOM 1420 C C . ALA A 1 183 ? -13.234 4.451 26.232 1.00 79.38 183 ALA A C 1
ATOM 1422 O O . ALA A 1 183 ? -14.317 5.031 26.246 1.00 79.38 183 ALA A O 1
ATOM 1423 N N . CYS A 1 184 ? -13.072 3.284 25.605 1.00 81.50 184 CYS A N 1
ATOM 1424 C CA . CYS A 1 184 ? -14.150 2.604 24.889 1.00 81.50 184 CYS A CA 1
ATOM 1425 C C . CYS A 1 184 ? -14.909 1.639 25.808 1.00 81.50 184 CYS A C 1
ATOM 1427 O O . CYS A 1 184 ? -14.334 0.671 26.305 1.00 81.50 184 CYS A O 1
ATOM 1429 N N . ALA A 1 185 ? -16.216 1.854 25.971 1.00 84.62 185 ALA A N 1
ATOM 1430 C CA . ALA A 1 185 ? -17.102 0.867 26.587 1.00 84.62 185 ALA A CA 1
ATOM 1431 C C . ALA A 1 185 ? -17.267 -0.377 25.683 1.00 84.62 185 ALA A C 1
ATOM 1433 O O . ALA A 1 185 ? -17.128 -0.251 24.462 1.00 84.62 185 ALA A O 1
ATOM 1434 N N . PRO A 1 186 ? -17.602 -1.561 26.234 1.00 89.81 186 PRO A N 1
ATOM 1435 C CA . PRO A 1 186 ? -17.978 -2.728 25.432 1.00 89.81 186 PRO A CA 1
ATOM 1436 C C . PRO A 1 186 ? -19.064 -2.389 24.399 1.00 89.81 186 PRO A C 1
ATOM 1438 O O . PRO A 1 186 ? -20.039 -1.706 24.715 1.00 89.81 186 PRO A O 1
ATOM 1441 N N . GLY A 1 187 ? -18.881 -2.838 23.158 1.00 85.81 187 GLY A N 1
ATOM 1442 C CA . GL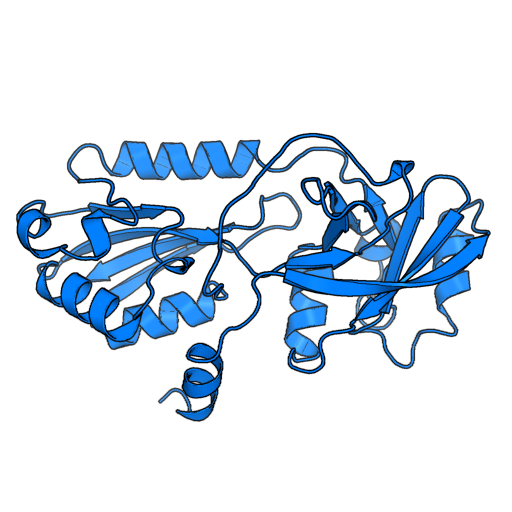Y A 1 187 ? -19.733 -2.527 22.006 1.00 85.81 187 GLY A CA 1
ATOM 1443 C C . GLY A 1 187 ? -19.392 -1.225 21.268 1.00 85.81 187 GLY A C 1
ATOM 1444 O O . GLY A 1 187 ? -19.898 -1.009 20.167 1.00 85.81 187 GLY A O 1
ATOM 1445 N N . ALA A 1 188 ? -18.522 -0.364 21.812 1.00 84.94 188 ALA A N 1
ATOM 1446 C CA . ALA A 1 188 ? -18.108 0.860 21.123 1.00 84.94 188 ALA A CA 1
ATOM 1447 C C . ALA A 1 188 ? -17.317 0.539 19.845 1.00 84.94 188 ALA A C 1
ATOM 1449 O O . ALA A 1 188 ? -16.483 -0.371 19.835 1.00 84.94 188 ALA A O 1
ATOM 1450 N N . ARG A 1 189 ? -17.534 1.311 18.771 1.00 84.31 189 ARG A N 1
ATOM 1451 C CA . ARG A 1 189 ? -16.849 1.111 17.485 1.00 84.31 189 ARG A CA 1
ATOM 1452 C C . ARG A 1 189 ? -15.699 2.103 17.301 1.00 84.31 189 ARG A C 1
ATOM 1454 O O . ARG A 1 189 ? -15.759 3.256 17.721 1.00 84.31 189 ARG A O 1
ATOM 1461 N N . VAL A 1 190 ? -14.641 1.670 16.630 1.00 83.25 190 VAL A N 1
ATOM 1462 C CA . VAL A 1 190 ? -13.514 2.504 16.195 1.00 83.25 190 VAL A CA 1
ATOM 1463 C C . VAL A 1 190 ? -13.394 2.366 14.686 1.00 83.25 190 VAL A C 1
ATOM 1465 O O . VAL A 1 190 ? -13.242 1.258 14.177 1.00 83.25 190 VAL A O 1
ATOM 1468 N N . LEU A 1 191 ? -13.451 3.490 13.972 1.00 81.00 191 LEU A N 1
ATOM 1469 C CA . LEU A 1 191 ? -13.205 3.541 12.534 1.00 81.00 191 LEU A CA 1
ATOM 1470 C C . LEU A 1 191 ? -11.801 4.074 12.287 1.00 81.00 191 LEU A C 1
ATOM 1472 O O . LEU A 1 191 ? -11.443 5.156 12.741 1.00 81.00 191 LEU A O 1
ATOM 1476 N N . ALA A 1 192 ? -11.002 3.340 11.532 1.00 82.06 192 ALA A N 1
ATOM 1477 C CA . ALA A 1 192 ? -9.645 3.737 11.196 1.00 82.06 192 ALA A CA 1
ATOM 1478 C C . ALA A 1 192 ? -9.493 3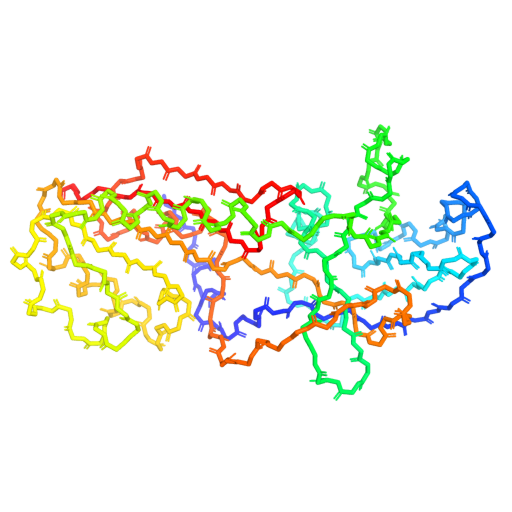.863 9.680 1.00 82.06 192 ALA A C 1
ATOM 1480 O O . ALA A 1 192 ? -10.005 3.042 8.921 1.00 82.06 192 ALA A O 1
ATOM 1481 N N . ALA A 1 193 ? -8.798 4.912 9.251 1.00 79.94 193 ALA A N 1
ATOM 1482 C CA . ALA A 1 193 ? -8.423 5.187 7.873 1.00 79.94 193 ALA A CA 1
ATOM 1483 C C . ALA A 1 193 ? -6.967 5.659 7.866 1.00 79.94 193 ALA A C 1
ATOM 1485 O O . ALA A 1 193 ? -6.653 6.811 8.177 1.00 79.94 193 ALA A O 1
ATOM 1486 N N . GLU A 1 194 ? -6.059 4.751 7.539 1.00 79.88 194 GLU A N 1
ATOM 1487 C CA . GLU A 1 194 ? -4.637 4.932 7.814 1.00 79.88 194 GLU A CA 1
ATOM 1488 C C . GLU A 1 194 ? -3.781 4.586 6.612 1.00 79.88 194 GLU A C 1
ATOM 1490 O O . GLU A 1 194 ? -4.202 3.850 5.723 1.00 79.88 194 GLU A O 1
ATOM 1495 N N . ARG A 1 195 ? -2.574 5.160 6.564 1.00 78.06 195 ARG A N 1
ATOM 1496 C CA . ARG A 1 195 ? -1.646 4.942 5.449 1.00 78.06 195 ARG A CA 1
ATOM 1497 C C . ARG A 1 195 ? -1.172 3.484 5.427 1.00 78.06 195 ARG A C 1
ATOM 1499 O O . ARG A 1 195 ? -1.079 2.857 6.474 1.00 78.06 195 ARG A O 1
ATOM 1506 N N . VAL A 1 196 ? -0.831 2.973 4.243 1.00 77.50 196 VAL A N 1
ATOM 1507 C CA . VAL A 1 196 ? -0.007 1.764 4.032 1.00 77.50 196 VAL A CA 1
ATOM 1508 C C . VAL A 1 196 ? 1.385 2.189 3.574 1.00 77.50 196 VAL A C 1
ATOM 1510 O O . VAL A 1 196 ? 1.548 3.247 2.951 1.00 77.50 196 VAL A O 1
ATOM 1513 N N . ARG A 1 197 ? 2.395 1.377 3.914 1.00 79.62 197 ARG A N 1
ATOM 1514 C CA . ARG A 1 197 ? 3.758 1.556 3.417 1.00 79.62 197 ARG A CA 1
ATOM 1515 C C . ARG A 1 197 ? 3.726 1.565 1.901 1.00 79.62 197 ARG A C 1
ATOM 1517 O O . ARG A 1 197 ? 2.890 0.923 1.268 1.00 79.62 197 ARG A O 1
ATOM 1524 N N . ARG A 1 198 ? 4.647 2.302 1.305 1.00 82.75 198 ARG A N 1
ATOM 1525 C CA . ARG A 1 198 ? 4.724 2.392 -0.149 1.00 82.75 198 ARG A CA 1
ATOM 1526 C C . ARG A 1 198 ? 6.154 2.300 -0.621 1.00 82.75 198 ARG A C 1
ATOM 1528 O O . ARG A 1 198 ? 7.079 2.714 0.071 1.00 82.75 198 ARG A O 1
ATOM 1535 N N . ILE A 1 199 ? 6.308 1.785 -1.829 1.00 87.25 199 ILE A N 1
ATOM 1536 C CA . ILE A 1 199 ? 7.565 1.820 -2.556 1.00 87.25 199 ILE A CA 1
ATOM 1537 C C . ILE A 1 199 ? 7.671 3.177 -3.234 1.00 87.25 199 ILE A C 1
ATOM 1539 O O . ILE A 1 199 ? 6.766 3.585 -3.963 1.00 87.25 199 ILE A O 1
ATOM 1543 N N . VAL A 1 200 ? 8.781 3.864 -3.001 1.00 87.50 200 VAL A N 1
ATOM 1544 C CA . V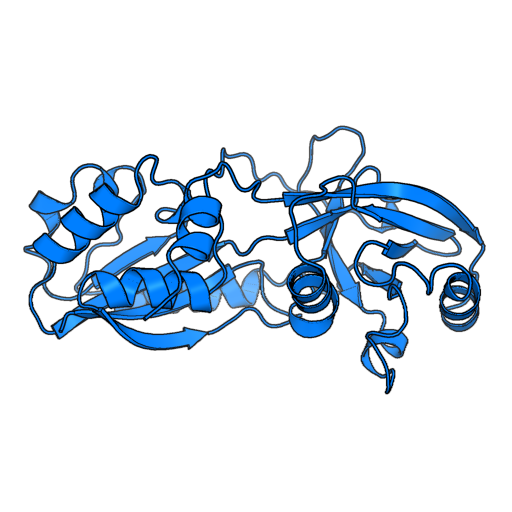AL A 1 200 ? 9.110 5.136 -3.632 1.00 87.50 200 VAL A CA 1
ATOM 1545 C C . VAL A 1 200 ? 10.324 4.941 -4.525 1.00 87.50 200 VAL A C 1
ATOM 1547 O O . VAL A 1 200 ? 11.394 4.559 -4.065 1.00 87.50 200 VAL A O 1
ATOM 1550 N N . LEU A 1 201 ? 10.134 5.212 -5.810 1.00 88.25 201 LEU A N 1
ATOM 1551 C CA . LEU A 1 201 ? 11.165 5.223 -6.832 1.00 88.25 201 LEU A CA 1
ATOM 1552 C C . LEU A 1 201 ? 11.698 6.653 -6.937 1.00 88.25 201 LEU A C 1
ATOM 1554 O O . LEU A 1 201 ? 11.004 7.538 -7.449 1.00 88.25 201 LEU A O 1
ATOM 1558 N N . GLU A 1 202 ? 12.893 6.875 -6.403 1.00 86.81 202 GLU A N 1
ATOM 1559 C CA . GLU A 1 202 ? 13.547 8.185 -6.378 1.00 86.81 202 GLU A CA 1
ATOM 1560 C C . GLU A 1 202 ? 14.127 8.525 -7.753 1.00 86.81 202 GLU A C 1
ATOM 1562 O O . GLU A 1 202 ? 14.504 7.634 -8.514 1.00 86.81 202 GLU A O 1
ATOM 1567 N N . ASP A 1 203 ? 14.207 9.812 -8.094 1.00 85.06 203 ASP A N 1
ATOM 1568 C CA . ASP A 1 203 ? 14.723 10.276 -9.389 1.00 85.06 203 ASP A CA 1
ATOM 1569 C C . ASP A 1 203 ? 13.957 9.740 -10.613 1.00 85.06 203 ASP A C 1
ATOM 1571 O O . ASP A 1 203 ? 14.521 9.585 -11.701 1.00 85.06 203 ASP A O 1
ATOM 1575 N N . ALA A 1 204 ? 12.669 9.431 -10.488 1.00 81.38 204 ALA A N 1
ATOM 1576 C CA . ALA A 1 204 ? 11.891 8.865 -11.582 1.00 81.38 204 ALA A CA 1
ATOM 1577 C C . ALA A 1 204 ? 11.842 9.794 -12.822 1.00 81.38 204 ALA A C 1
ATOM 1579 O O . ALA A 1 204 ? 11.899 11.021 -12.705 1.00 81.38 204 ALA A O 1
ATOM 1580 N N . PRO A 1 205 ? 11.744 9.236 -14.048 1.00 80.75 205 PRO A N 1
ATOM 1581 C CA . PRO A 1 205 ? 11.702 10.041 -15.271 1.00 80.75 205 PRO A CA 1
ATOM 1582 C C . PRO A 1 205 ? 10.504 11.002 -15.272 1.00 80.75 205 PRO A C 1
ATOM 1584 O O . PRO A 1 205 ? 9.411 10.620 -14.863 1.00 80.75 205 PRO A O 1
ATOM 1587 N N . ARG A 1 206 ? 10.678 12.224 -15.806 1.00 78.25 206 ARG A N 1
ATOM 1588 C CA . ARG A 1 206 ? 9.659 13.300 -15.768 1.00 78.25 206 ARG A CA 1
ATOM 1589 C C . ARG A 1 206 ? 8.261 12.870 -16.231 1.00 78.25 206 ARG A C 1
ATOM 1591 O O . ARG A 1 206 ? 7.273 13.301 -15.651 1.00 78.25 206 ARG A O 1
ATOM 1598 N N . GLY A 1 207 ? 8.161 11.998 -17.237 1.00 70.75 207 GLY A N 1
ATOM 1599 C CA . GLY A 1 207 ? 6.873 11.493 -17.738 1.00 70.75 207 GLY A CA 1
ATOM 1600 C C . GLY A 1 207 ? 6.097 10.606 -16.751 1.00 70.75 207 GLY A C 1
ATOM 1601 O O . GLY A 1 207 ? 4.911 10.353 -16.962 1.00 70.75 207 GLY A O 1
ATOM 1602 N N . ALA A 1 208 ? 6.738 10.157 -15.668 1.00 71.88 208 ALA A N 1
ATOM 1603 C CA . ALA A 1 208 ? 6.122 9.399 -14.585 1.00 71.88 208 ALA A CA 1
ATOM 1604 C C . ALA A 1 208 ? 5.570 10.283 -13.447 1.00 71.88 208 ALA A C 1
ATOM 1606 O O . ALA A 1 208 ? 4.954 9.735 -12.538 1.00 71.88 208 ALA A O 1
ATOM 1607 N N . LEU A 1 209 ? 5.762 11.611 -13.490 1.00 73.31 209 LEU A N 1
ATOM 1608 C CA . LEU A 1 209 ? 5.443 12.545 -12.400 1.00 73.31 209 LEU A CA 1
ATOM 1609 C C . LEU A 1 209 ? 4.163 13.383 -12.658 1.00 73.31 209 LEU A C 1
ATOM 1611 O O . LEU A 1 209 ? 3.788 13.636 -13.804 1.00 73.31 209 LEU A O 1
ATOM 1615 N N . SER A 1 210 ? 3.495 13.837 -11.589 1.00 59.03 210 SER A N 1
ATOM 1616 C CA . SER A 1 210 ? 2.385 14.807 -11.554 1.00 59.03 210 SER A CA 1
ATOM 1617 C C . SER A 1 210 ? 2.358 15.560 -10.216 1.00 59.03 210 SER A C 1
ATOM 1619 O O . SER A 1 210 ? 2.630 14.953 -9.182 1.00 59.03 210 SER A O 1
ATOM 1621 N N . GLY A 1 211 ? 2.034 16.857 -10.252 1.00 52.88 211 GLY A N 1
ATOM 1622 C CA . GLY A 1 211 ? 2.121 17.770 -9.110 1.00 52.88 211 GLY A CA 1
ATOM 1623 C C . GLY A 1 211 ? 0.966 17.669 -8.113 1.00 52.88 211 GLY A C 1
ATOM 1624 O O . GLY A 1 211 ? -0.188 17.550 -8.509 1.00 52.88 211 GLY A O 1
ATOM 1625 N N . GLU A 1 212 ? 1.337 17.690 -6.835 1.00 44.03 212 GLU A N 1
ATOM 1626 C CA . GLU A 1 212 ? 0.773 18.415 -5.683 1.00 44.03 212 GLU A CA 1
ATOM 1627 C C . GLU A 1 212 ? 1.628 18.031 -4.448 1.00 44.03 212 GLU A C 1
ATOM 1629 O O . GLU A 1 212 ? 2.446 17.120 -4.552 1.00 44.03 212 GLU A O 1
ATOM 1634 N N . ASP A 1 213 ? 1.482 18.707 -3.301 1.00 40.06 213 ASP A N 1
ATOM 1635 C CA . ASP A 1 213 ? 2.364 18.591 -2.118 1.00 40.06 213 ASP A CA 1
ATOM 1636 C C . ASP A 1 213 ? 1.706 17.903 -0.917 1.00 40.06 213 ASP A C 1
ATOM 1638 O O . ASP A 1 213 ? 0.648 18.311 -0.455 1.00 40.06 213 ASP A O 1
ATOM 1642 N N . GLU A 1 214 ? 2.301 16.842 -0.374 1.00 44.81 214 GLU A N 1
ATOM 1643 C CA . GLU A 1 214 ? 1.932 16.310 0.946 1.00 44.81 214 GLU A CA 1
ATOM 1644 C C . GLU A 1 214 ? 3.197 16.254 1.791 1.00 44.81 214 GLU A C 1
ATOM 1646 O O . GLU A 1 214 ? 4.022 15.348 1.651 1.00 44.81 214 GLU A O 1
ATOM 1651 N N . SER A 1 215 ? 3.346 17.256 2.649 1.00 40.50 215 SER A N 1
ATOM 1652 C CA . SER A 1 215 ? 4.378 17.330 3.669 1.00 40.50 215 SER A CA 1
ATOM 1653 C C . SER A 1 215 ? 3.784 16.933 5.019 1.00 40.50 215 SER A C 1
ATOM 1655 O O . SER A 1 215 ? 2.681 17.330 5.388 1.00 40.50 215 SER A O 1
ATOM 1657 N N . GLY A 1 216 ? 4.517 16.106 5.759 1.00 47.28 216 GLY A N 1
ATOM 1658 C CA . GLY A 1 216 ? 4.169 15.745 7.125 1.00 47.28 216 GLY A CA 1
ATOM 1659 C C . GLY A 1 216 ? 5.047 14.604 7.637 1.00 47.28 216 GLY A C 1
ATOM 1660 O O . GLY A 1 216 ? 5.305 13.660 6.885 1.00 47.28 216 GLY A O 1
ATOM 1661 N N . PRO A 1 217 ? 5.538 14.671 8.883 1.00 44.38 217 PRO A N 1
ATOM 1662 C CA . PRO A 1 217 ? 6.264 13.563 9.484 1.00 44.38 217 PRO A CA 1
ATOM 1663 C C . PRO A 1 217 ? 5.315 12.375 9.710 1.00 44.38 217 PRO A C 1
ATOM 1665 O O . PRO A 1 217 ? 4.237 12.525 10.279 1.00 44.38 217 PRO A O 1
ATOM 1668 N N . VAL A 1 218 ? 5.724 11.191 9.252 1.00 56.50 218 VAL A N 1
ATOM 1669 C CA . VAL A 1 218 ? 4.998 9.923 9.414 1.00 56.50 218 VAL A CA 1
ATOM 1670 C C . VAL A 1 218 ? 5.884 8.997 10.234 1.00 56.50 218 VAL A C 1
ATOM 1672 O O . VAL A 1 218 ? 7.014 8.726 9.826 1.00 56.50 218 VAL A O 1
ATOM 1675 N N . TYR A 1 219 ? 5.397 8.536 11.386 1.00 54.66 219 TYR A N 1
ATOM 1676 C CA . TYR A 1 219 ? 6.244 7.851 12.360 1.00 54.66 219 TYR A CA 1
ATOM 1677 C C . TYR A 1 219 ? 6.184 6.321 12.243 1.00 54.66 219 TYR A C 1
ATOM 1679 O O . TYR A 1 219 ? 7.221 5.695 12.454 1.00 54.66 219 TYR A O 1
ATOM 1687 N N . ARG A 1 220 ? 5.036 5.713 11.880 1.00 68.12 220 ARG A N 1
ATOM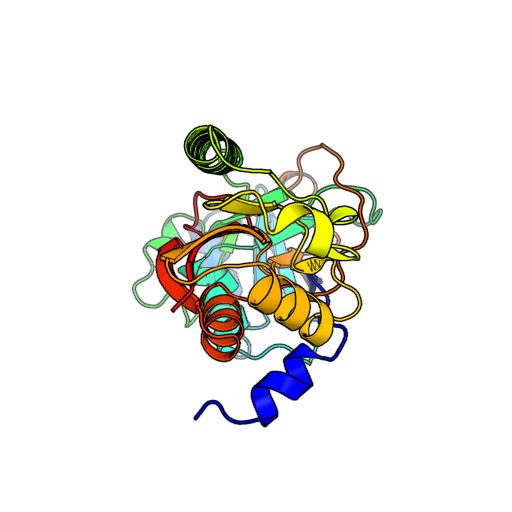 1688 C CA . ARG A 1 220 ? 4.878 4.241 11.778 1.00 68.12 220 ARG A CA 1
ATOM 1689 C C . ARG A 1 220 ? 3.752 3.819 10.837 1.00 68.12 220 ARG A C 1
ATOM 1691 O O . ARG A 1 220 ? 2.605 4.119 11.123 1.00 68.12 220 ARG A O 1
ATOM 1698 N N . ILE A 1 221 ? 4.018 3.076 9.761 1.00 70.69 221 ILE A N 1
ATOM 1699 C CA . ILE A 1 221 ? 2.935 2.561 8.909 1.00 70.69 221 ILE A CA 1
ATOM 1700 C C . ILE A 1 221 ? 2.788 1.036 9.022 1.00 70.69 221 ILE A C 1
ATOM 1702 O O . ILE A 1 221 ? 3.730 0.308 8.720 1.00 70.69 221 ILE A O 1
ATOM 1706 N N . HIS A 1 222 ? 1.587 0.564 9.372 1.00 72.25 222 HIS A N 1
ATOM 1707 C CA . HIS A 1 222 ? 1.237 -0.860 9.432 1.00 72.25 222 HIS A CA 1
ATOM 1708 C C . HIS A 1 222 ? 0.434 -1.326 8.214 1.00 72.25 222 HIS A C 1
ATOM 1710 O O . HIS A 1 222 ? -0.287 -0.546 7.586 1.00 72.25 222 HIS A O 1
ATOM 1716 N N . SER A 1 223 ? 0.547 -2.622 7.904 1.00 71.62 223 SER A N 1
ATOM 1717 C CA . SER A 1 223 ? -0.457 -3.321 7.098 1.00 71.62 223 SER A CA 1
ATOM 1718 C C . SER A 1 223 ? -1.789 -3.367 7.853 1.00 71.62 223 SER A C 1
ATOM 1720 O O . SER A 1 223 ? -1.831 -3.200 9.076 1.00 71.62 223 SER A O 1
ATOM 1722 N N . ALA A 1 224 ? -2.877 -3.612 7.125 1.00 76.56 224 ALA A N 1
ATOM 1723 C CA . ALA A 1 224 ? -4.203 -3.714 7.719 1.00 76.56 224 ALA A CA 1
ATOM 1724 C C . ALA A 1 224 ? -4.275 -4.896 8.711 1.00 76.56 224 ALA A C 1
ATOM 1726 O O . ALA A 1 224 ? -4.787 -4.740 9.817 1.00 76.56 224 ALA A O 1
ATOM 1727 N N . ASP A 1 225 ? -3.659 -6.033 8.364 1.00 76.75 225 ASP A N 1
ATOM 1728 C CA . ASP A 1 225 ? -3.557 -7.214 9.235 1.00 76.75 225 ASP A CA 1
ATOM 1729 C C . ASP A 1 225 ? -2.779 -6.934 10.528 1.00 76.75 225 ASP A C 1
ATOM 1731 O O . ASP A 1 225 ? -3.218 -7.301 11.619 1.00 76.75 225 ASP A O 1
ATOM 1735 N N . ASN A 1 226 ? -1.641 -6.235 10.432 1.00 79.31 226 ASN A N 1
ATOM 1736 C CA . ASN A 1 226 ? -0.845 -5.888 11.610 1.00 79.31 226 ASN A CA 1
ATOM 1737 C C . ASN A 1 226 ? -1.615 -4.922 12.513 1.00 79.31 226 ASN A C 1
ATOM 1739 O O . ASN A 1 226 ? -1.608 -5.082 13.733 1.00 79.31 226 ASN A O 1
ATOM 1743 N N . ALA A 1 227 ? -2.310 -3.943 11.924 1.00 82.25 227 ALA A N 1
ATOM 1744 C CA . ALA A 1 227 ? -3.174 -3.044 12.676 1.00 82.25 227 ALA A CA 1
ATOM 1745 C C . ALA A 1 227 ? -4.285 -3.824 13.395 1.00 82.25 227 ALA A C 1
ATOM 1747 O O . ALA A 1 227 ? -4.455 -3.653 14.600 1.00 82.25 227 ALA A O 1
ATOM 1748 N N . ALA A 1 228 ? -4.968 -4.744 12.707 1.00 86.38 228 ALA A N 1
ATOM 1749 C CA . ALA A 1 228 ? -5.975 -5.608 13.318 1.00 86.38 228 ALA A CA 1
ATOM 1750 C C . ALA A 1 228 ? -5.405 -6.434 14.485 1.00 86.38 228 ALA A C 1
ATOM 1752 O O . ALA A 1 228 ? -6.015 -6.490 15.551 1.00 86.38 228 ALA A O 1
ATOM 1753 N N . GLY A 1 229 ? -4.206 -7.005 14.336 1.00 85.00 229 GLY A N 1
ATOM 1754 C CA . GLY A 1 229 ? -3.507 -7.712 15.414 1.00 85.00 229 GLY A CA 1
ATOM 1755 C C . GLY A 1 229 ? -3.241 -6.837 16.645 1.00 85.00 229 GLY A C 1
ATOM 1756 O O . GLY A 1 229 ? -3.433 -7.291 17.776 1.00 85.00 229 GLY A O 1
ATOM 1757 N N . VAL A 1 230 ? -2.860 -5.570 16.439 1.00 86.88 230 VAL A N 1
ATOM 1758 C CA . VAL A 1 230 ? -2.694 -4.588 17.522 1.00 86.88 230 VAL A CA 1
ATOM 1759 C C . VAL A 1 230 ? -4.034 -4.310 18.204 1.00 86.88 230 VAL A C 1
ATOM 1761 O O . VAL A 1 230 ? -4.128 -4.464 19.416 1.00 86.88 230 VAL A O 1
ATOM 1764 N N . PHE A 1 231 ? -5.086 -3.974 17.455 1.00 89.88 231 PHE A N 1
ATOM 1765 C CA . PHE A 1 231 ? -6.421 -3.726 18.019 1.00 89.88 231 PHE A CA 1
ATOM 1766 C C . PHE A 1 231 ? -6.951 -4.925 18.818 1.00 89.88 231 PHE A C 1
ATOM 1768 O O . PHE A 1 231 ? -7.431 -4.755 19.940 1.00 89.88 231 PHE A O 1
ATOM 1775 N N . ASN A 1 232 ? -6.772 -6.139 18.295 1.00 90.94 232 ASN A N 1
ATOM 1776 C CA . ASN A 1 232 ? -7.188 -7.372 18.957 1.00 90.94 232 ASN A CA 1
ATOM 1777 C C . ASN A 1 232 ? -6.533 -7.571 20.330 1.00 90.94 232 ASN A C 1
ATOM 1779 O O . ASN A 1 232 ? -7.192 -8.018 21.268 1.00 90.94 232 ASN A O 1
ATOM 1783 N N . ARG A 1 233 ? -5.262 -7.184 20.493 1.00 90.56 233 ARG A N 1
ATOM 1784 C CA . ARG A 1 233 ? -4.574 -7.250 21.794 1.00 90.56 233 ARG A CA 1
ATOM 1785 C C . ARG A 1 233 ? -5.220 -6.361 22.854 1.00 90.56 233 ARG A C 1
ATOM 1787 O O . ARG A 1 233 ? -5.212 -6.718 24.026 1.00 90.56 233 ARG A O 1
ATOM 1794 N N . TYR A 1 234 ? -5.778 -5.227 22.446 1.00 91.31 234 TYR A N 1
ATOM 1795 C CA . TYR A 1 234 ? -6.360 -4.231 23.346 1.00 91.31 234 TYR A CA 1
ATOM 1796 C C . TYR A 1 234 ? -7.880 -4.401 23.529 1.00 91.31 234 TYR A C 1
ATOM 1798 O O . TYR A 1 234 ? -8.588 -3.483 23.956 1.00 91.31 234 TYR A O 1
ATOM 1806 N N . GLY A 1 235 ? -8.387 -5.606 23.249 1.00 94.00 235 GLY A N 1
ATOM 1807 C CA . GLY A 1 235 ? -9.773 -5.989 23.507 1.00 94.00 235 GLY A CA 1
ATOM 1808 C C . GLY A 1 235 ? -10.757 -5.452 22.476 1.00 94.00 235 GLY A C 1
ATOM 1809 O O . GLY A 1 235 ? -11.904 -5.196 22.816 1.00 94.00 235 GLY A O 1
ATOM 1810 N N . PHE A 1 236 ? -10.321 -5.248 21.235 1.00 92.75 236 PHE A N 1
ATOM 1811 C CA . PHE A 1 236 ? -11.223 -4.958 20.126 1.00 92.75 236 PHE A CA 1
ATOM 1812 C C . PHE A 1 236 ? -11.340 -6.181 19.215 1.00 92.75 236 PHE A C 1
ATOM 1814 O O . PHE A 1 236 ? -10.370 -6.896 19.025 1.00 92.75 236 PHE A O 1
ATOM 1821 N N . ARG A 1 237 ? -12.495 -6.434 18.608 1.00 94.69 237 ARG A N 1
ATOM 1822 C CA . ARG A 1 237 ? -12.626 -7.366 17.482 1.00 94.69 237 ARG A CA 1
ATOM 1823 C C . ARG A 1 237 ? -12.671 -6.598 16.176 1.00 94.69 237 ARG A C 1
ATOM 1825 O O . ARG A 1 237 ? -13.264 -5.527 16.099 1.00 94.69 237 ARG A O 1
ATOM 1832 N N . THR A 1 238 ? -12.095 -7.169 15.127 1.00 93.25 238 THR A N 1
ATOM 1833 C CA . THR A 1 238 ? -12.242 -6.634 13.767 1.00 93.25 238 THR A CA 1
ATOM 1834 C C . THR A 1 238 ? -13.641 -6.957 13.241 1.00 93.25 238 THR A C 1
ATOM 1836 O O . THR A 1 238 ? -14.020 -8.126 13.190 1.00 93.25 238 THR A O 1
ATOM 1839 N N . VAL A 1 239 ? -14.408 -5.935 12.861 1.00 89.75 239 VAL A N 1
ATOM 1840 C CA . VAL A 1 239 ? -15.740 -6.086 12.248 1.00 89.75 239 VAL A CA 1
ATOM 1841 C C . VAL A 1 239 ? -15.633 -6.049 10.731 1.00 89.75 239 VAL A C 1
ATOM 1843 O O . VAL A 1 239 ? -16.187 -6.905 10.043 1.00 89.75 239 VAL A O 1
ATOM 1846 N N . SER A 1 240 ? -14.896 -5.073 10.205 1.00 87.19 240 SER A N 1
ATOM 1847 C CA . SER A 1 240 ? -14.583 -4.990 8.784 1.00 87.19 240 SER A CA 1
ATOM 1848 C C . SER A 1 240 ? -13.149 -4.521 8.582 1.00 87.19 240 SER A C 1
ATOM 1850 O O . SER A 1 240 ? -12.611 -3.728 9.354 1.00 87.19 240 SER A O 1
ATOM 1852 N N . LEU A 1 241 ? -12.515 -5.041 7.537 1.00 85.31 241 LEU A N 1
ATOM 1853 C CA . LEU A 1 241 ? -11.175 -4.661 7.126 1.00 85.31 241 LEU A CA 1
ATOM 1854 C C . LEU A 1 241 ? -11.169 -4.599 5.607 1.00 85.31 241 LEU A C 1
ATOM 1856 O O . LEU A 1 241 ? -11.393 -5.600 4.928 1.00 85.31 241 LEU A O 1
ATOM 1860 N N . HIS A 1 242 ? -10.943 -3.406 5.078 1.00 80.81 242 HIS A N 1
ATOM 1861 C CA . HIS A 1 242 ? -10.849 -3.173 3.651 1.00 80.81 242 HIS A CA 1
ATOM 1862 C C . HIS A 1 242 ? -9.433 -2.729 3.329 1.00 80.81 242 HIS A C 1
ATOM 1864 O O . HIS A 1 242 ? -8.991 -1.629 3.678 1.00 80.81 242 HIS A O 1
ATOM 1870 N N . GLU A 1 243 ? -8.717 -3.626 2.668 1.00 70.62 243 GLU A N 1
ATOM 1871 C CA . GLU A 1 243 ? -7.373 -3.357 2.201 1.00 70.62 243 GLU A CA 1
ATOM 1872 C C . GLU A 1 243 ? -7.360 -2.577 0.890 1.00 70.62 243 GLU A C 1
ATOM 1874 O O . GLU A 1 243 ? -8.341 -2.481 0.145 1.00 70.62 243 GLU A O 1
ATOM 1879 N N . VAL A 1 244 ? -6.189 -2.018 0.612 1.00 72.88 244 VAL A N 1
ATOM 1880 C CA . VAL A 1 244 ? -5.927 -1.229 -0.579 1.00 72.88 244 VAL A CA 1
ATOM 1881 C C . VAL A 1 244 ? -6.078 -2.098 -1.827 1.00 72.88 244 VAL A C 1
ATOM 1883 O O . VAL A 1 244 ? -5.359 -3.075 -2.005 1.00 72.88 244 VAL A O 1
ATOM 1886 N N . SER A 1 245 ? -6.945 -1.702 -2.755 1.00 66.75 245 SER A N 1
ATOM 1887 C CA . SER A 1 245 ? -6.904 -2.241 -4.117 1.00 66.75 245 SER A CA 1
ATOM 1888 C C . SER A 1 245 ? -5.845 -1.507 -4.957 1.00 66.75 245 SER A C 1
ATOM 1890 O O . SER A 1 245 ? -5.530 -0.345 -4.676 1.00 66.75 245 SER A O 1
ATOM 1892 N N . PRO A 1 246 ? -5.351 -2.092 -6.065 1.00 64.44 246 PRO A N 1
ATOM 1893 C CA . PRO A 1 246 ? -4.495 -1.385 -7.024 1.00 64.44 246 PRO A CA 1
ATOM 1894 C C . PRO A 1 246 ? -5.039 -0.015 -7.468 1.00 64.44 246 PRO A C 1
ATOM 1896 O O . PRO A 1 246 ? -4.279 0.903 -7.780 1.00 64.44 246 PRO A O 1
ATOM 1899 N N . GLY A 1 247 ? -6.364 0.153 -7.454 1.00 63.09 247 GLY A N 1
ATOM 1900 C CA . GLY A 1 247 ? -7.064 1.387 -7.802 1.00 63.09 247 GLY A CA 1
ATOM 1901 C C . GLY A 1 247 ? -7.386 2.326 -6.634 1.00 63.09 247 GLY A C 1
ATOM 1902 O O . GLY A 1 247 ? -8.042 3.331 -6.882 1.00 63.09 247 GLY A O 1
ATOM 1903 N N . ALA A 1 248 ? -6.965 2.032 -5.400 1.00 63.41 248 ALA A N 1
ATOM 1904 C CA . ALA A 1 248 ? -7.207 2.856 -4.211 1.00 63.41 248 ALA A CA 1
ATOM 1905 C C . ALA A 1 248 ? -5.948 3.639 -3.783 1.00 63.41 248 ALA A C 1
ATOM 1907 O O . ALA A 1 248 ? -4.822 3.306 -4.166 1.00 63.41 248 ALA A O 1
ATOM 1908 N N . ALA A 1 249 ? -6.129 4.745 -3.053 1.00 66.38 249 ALA A N 1
ATOM 1909 C CA . ALA A 1 249 ? -5.011 5.479 -2.454 1.00 66.38 249 ALA A CA 1
ATOM 1910 C C . ALA A 1 249 ? -4.249 4.578 -1.465 1.00 66.38 249 ALA A C 1
ATOM 1912 O O . ALA A 1 249 ? -4.750 3.520 -1.105 1.00 66.38 249 ALA A O 1
ATOM 1913 N N . ASN A 1 250 ? -3.059 4.981 -1.018 1.00 75.94 250 ASN A N 1
ATOM 1914 C CA . ASN A 1 250 ? -2.206 4.220 -0.094 1.00 75.94 250 ASN A CA 1
ATOM 1915 C C . ASN A 1 250 ? -2.769 4.129 1.330 1.00 75.94 250 ASN A C 1
ATOM 1917 O O . ASN A 1 250 ? -2.095 4.530 2.275 1.00 75.94 250 ASN A O 1
ATOM 1921 N N . HIS A 1 251 ? -3.996 3.633 1.481 1.00 79.25 251 HIS A N 1
ATOM 1922 C CA . HIS A 1 251 ? -4.728 3.610 2.734 1.00 79.25 251 HIS A CA 1
ATOM 1923 C C . HIS A 1 251 ? -5.567 2.352 2.899 1.00 79.25 251 HIS A C 1
ATOM 1925 O O . HIS A 1 251 ? -6.260 1.943 1.968 1.00 79.25 251 HIS A O 1
ATOM 1931 N N . TRP A 1 252 ? -5.564 1.797 4.101 1.00 82.75 252 TRP A N 1
ATOM 1932 C CA . TRP A 1 252 ? -6.558 0.818 4.521 1.00 82.75 252 TRP A CA 1
ATOM 1933 C C . TRP A 1 252 ? -7.647 1.512 5.330 1.00 82.75 252 TRP A C 1
ATOM 1935 O O . TRP A 1 252 ? -7.416 2.557 5.947 1.00 82.75 252 TRP A O 1
ATOM 1945 N N . THR A 1 253 ? -8.836 0.919 5.329 1.00 82.31 253 THR A N 1
ATOM 1946 C CA . THR A 1 253 ? -9.912 1.314 6.236 1.00 82.31 253 THR A CA 1
ATOM 1947 C C . THR A 1 253 ? -10.370 0.109 7.027 1.00 82.31 253 THR A C 1
ATOM 1949 O O . THR A 1 253 ? -10.528 -0.971 6.458 1.00 82.31 253 THR A O 1
ATOM 1952 N N . ALA A 1 254 ? -10.603 0.287 8.317 1.00 85.81 254 ALA A N 1
ATOM 1953 C CA . ALA A 1 254 ? -11.076 -0.778 9.178 1.00 85.81 254 ALA A CA 1
ATOM 1954 C C . ALA A 1 254 ? -12.121 -0.268 10.154 1.00 85.81 254 ALA A C 1
ATOM 1956 O O . ALA A 1 254 ? -12.160 0.914 10.503 1.00 85.81 254 ALA A O 1
ATOM 1957 N N . GLU A 1 255 ? -12.912 -1.209 10.630 1.00 86.75 255 GLU A N 1
ATOM 1958 C CA . GLU A 1 255 ? -13.804 -1.032 11.746 1.00 86.75 255 GLU A CA 1
ATOM 1959 C C . GLU A 1 255 ? -13.507 -2.082 12.808 1.00 86.75 255 GLU A C 1
ATOM 1961 O O . GLU A 1 255 ? -13.470 -3.286 12.531 1.00 86.75 255 GLU A O 1
ATOM 1966 N N . PHE A 1 256 ? -13.361 -1.607 14.036 1.00 90.19 256 PHE A N 1
ATOM 1967 C CA . PHE A 1 256 ? -13.161 -2.423 15.216 1.00 90.19 256 PHE A CA 1
ATOM 1968 C C . PHE A 1 256 ? -14.290 -2.186 16.214 1.00 90.19 256 PHE A C 1
ATOM 1970 O O . PHE A 1 256 ? -14.818 -1.082 16.293 1.00 90.19 256 PHE A O 1
ATOM 1977 N N . GLU A 1 257 ? -14.640 -3.197 16.998 1.00 90.31 257 GLU A N 1
ATOM 1978 C CA . GLU A 1 257 ? -15.630 -3.101 18.072 1.00 90.31 257 GLU A CA 1
ATOM 1979 C C . GLU A 1 257 ? -15.002 -3.557 19.385 1.00 90.31 257 GLU A C 1
ATOM 1981 O O . GLU A 1 257 ? -14.333 -4.586 19.421 1.00 90.31 257 GLU A O 1
ATOM 1986 N N . LYS A 1 258 ? -15.189 -2.799 20.463 1.00 91.88 258 LYS A N 1
ATOM 1987 C CA . LYS A 1 258 ? -14.703 -3.170 21.791 1.00 91.88 258 LYS A CA 1
ATOM 1988 C C . LYS A 1 258 ? -15.475 -4.389 22.313 1.00 91.88 258 LYS A C 1
ATOM 1990 O O . LYS A 1 258 ? -16.702 -4.366 22.315 1.00 91.88 258 LYS A O 1
ATOM 1995 N N . ILE A 1 259 ? -14.759 -5.422 22.759 1.00 92.44 259 ILE A N 1
ATOM 1996 C CA . ILE A 1 259 ? -15.320 -6.593 23.455 1.00 92.44 259 ILE A CA 1
ATOM 1997 C C . ILE A 1 259 ? -15.475 -6.277 24.944 1.00 92.44 259 ILE A C 1
ATOM 1999 O O . ILE A 1 259 ? -14.561 -5.623 25.503 1.00 92.44 259 ILE A O 1
#

pLDDT: mean 75.87, std 15.23, range [32.25, 94.69]

Nearest PDB structures (foldseek):
  6ix3-assembly1_A  TM=6.248E-01  e=2.334E-02  Aspergillus flavus NRRL3357
  6ix7-assembly1_A  TM=5.336E-01  e=1.418E-02  Aspergillus flavus NRRL3357
  8k5l-assembly2_C  TM=6.453E-01  e=4.352E-02  Fusobacterium nucleatum
  8x8j-assembly1_A  TM=5.724E-01  e=1.709E-02  Acinetobacter baumannii
  5m58-assembly1_B  TM=5.119E-01  e=4.352E-02  Streptomyces rishiriensis

Foldseek 3Di:
DPPVVVVVVQLPQPDLEFEKEWDDKDFAQDPVSLQVVQPVVQVCQLFKAWEDFHRIITIIGTPDPPDDSVVSCCQVQFQQQAFEDAQVVFFGTFRWFFDPVLNPDPCNSRTNTYIYGDPDDLVVVVVVVVVVLVVVCPQADEDDLVCLVPVQVRLVSAAEYEADLNCQPDNDNVVSLLNVLVSYDAFHKYKYKHFARGYYYYNDDPSNDDGDDDDDDGRGHDFQVVVQVSNVVSQKHWPDKAGHGNSHHRIIITMIGHD

Mean predicted aligned error: 9.47 Å

Sequence (259 aa):
MFPDLELRLVSERVRADIRFEKTAVLEARSPAQACAALKPLREDIARAAAVRSGSALAVFRAVDSHVTEPELLRLKFELEQVYARDGAGRGRGSKLSLMARCRACPQPRTCPGVFVRAAKQPYAALDASIRAIERAARDGKALTLRDMNNIKPFAQHQNLILLKYSYHGMPDLERGMEQLAEACAPGARVLAAERVRRIVLEDAPRGALSGEDESGPVYRIHSADNAAGVFNRYGFRTVSLHEVSPGAANHWTAEFEKI